Protein AF-A0A9D1CK00-F1 (afdb_monomer_lite)

pLDDT: mean 89.84, std 9.2, range [44.53, 98.38]

Organism: NCBI:txid2840793

Radius of gyration: 20.55 Å; chains: 1; bounding box: 56×49×53 Å

Foldseek 3Di:
DVVVQVVLQVLLVVCVVLLVVLCVVQVDDVLVSLLCSLLLSLVCVLVDVVCNVVSSVLSSQEEEAEDADDDPPDQKAKDWQWDDDPNDIDTRIYIYGYNVVPQPSVNVSLRVQLRSLQSLLQPAPQWADDDQWIWGDRQLKTFIAGPVPSDTPDIDLCVLVRNLLSQLVSQSSLVSSLVCCVHDDDPSSNVSSVVSVVVDDPTDHDPPDPVLNVLCVLVCPQCVNNVVSSVCSNNVPNPCVQVVLCVLLVHHCLVVLLSVLSVVLVVLVVVLVPDPPPNVVSVVSNVVSSVVNNVSSVSSSVSDPGD

Secondary structure (DSSP, 8-state):
-HHHHHHHHHHHHHHHHHHHHHHHHHT--HHHHHHHHHHHHHHHHHH-GGGHHHHHHHHHHSPEEEE----SS-SEEEEEEEEEETTEEEEEEEEEEESGGG--HHHHHHHHHHHHHHHHHHSTT-EEE-SSEEEEEETTEEEEEETTT--EEEE-TTHHHHHHHHHHHHHHHHHHHHHGGGS---HHHHHHHHHHHTT-SSS------HHHHHHHHHHHH-HHHHHHHHHHHHHT--TTHHHHHHHHHTSTTHHHHHHHHHHHHHHHHHHHHH-SS-HHHHHHHHHHHHHHHHHHHHHHHHH-S--

Structure (mmCIF, N/CA/C/O backbone):
data_AF-A0A9D1CK00-F1
#
_entry.id   AF-A0A9D1CK00-F1
#
loop_
_atom_site.group_PDB
_atom_site.id
_atom_site.type_symbol
_atom_site.label_atom_id
_atom_site.label_alt_id
_atom_site.label_comp_id
_atom_site.label_asym_id
_atom_site.label_entity_id
_atom_site.label_seq_id
_atom_site.pdbx_PDB_ins_code
_atom_site.Cartn_x
_atom_site.Cartn_y
_atom_site.Cartn_z
_atom_site.occupancy
_atom_site.B_iso_or_equiv
_atom_site.auth_seq_id
_atom_site.auth_comp_id
_atom_site.auth_asym_id
_atom_site.auth_atom_id
_atom_site.pdbx_PDB_model_num
ATOM 1 N N . MET A 1 1 ? 29.654 -0.818 -2.354 1.00 46.34 1 MET A N 1
ATOM 2 C CA . MET A 1 1 ? 28.943 0.060 -3.311 1.00 46.34 1 MET A CA 1
ATOM 3 C C . MET A 1 1 ? 28.843 -0.579 -4.692 1.00 46.34 1 MET A C 1
ATOM 5 O O . MET A 1 1 ? 27.728 -0.684 -5.174 1.00 46.34 1 MET A O 1
ATOM 9 N N . GLU A 1 2 ? 29.927 -1.093 -5.283 1.00 44.53 2 GLU A N 1
ATOM 10 C CA . GLU A 1 2 ? 29.902 -1.720 -6.626 1.00 44.53 2 GLU A CA 1
ATOM 11 C C . GLU A 1 2 ? 28.928 -2.908 -6.768 1.00 44.53 2 GLU A C 1
ATOM 13 O O . GLU A 1 2 ? 28.184 -2.967 -7.744 1.00 44.53 2 GLU A O 1
ATOM 18 N N . ASN A 1 3 ? 28.831 -3.792 -5.764 1.00 59.16 3 ASN A N 1
ATOM 19 C CA . ASN A 1 3 ? 27.876 -4.914 -5.789 1.00 59.16 3 ASN A CA 1
ATOM 20 C C . ASN A 1 3 ? 26.405 -4.471 -5.894 1.00 59.16 3 ASN A C 1
ATOM 22 O O . ASN A 1 3 ? 25.611 -5.152 -6.534 1.00 59.16 3 ASN A O 1
ATOM 26 N N . ASN A 1 4 ? 26.034 -3.326 -5.311 1.00 75.00 4 ASN A N 1
ATOM 27 C CA . ASN A 1 4 ? 24.653 -2.838 -5.374 1.00 75.00 4 ASN A CA 1
ATOM 28 C C . ASN A 1 4 ? 24.325 -2.262 -6.758 1.00 75.00 4 ASN A C 1
ATOM 30 O O . ASN A 1 4 ? 23.208 -2.431 -7.233 1.00 75.00 4 ASN A O 1
ATOM 34 N N . VAL A 1 5 ? 25.298 -1.639 -7.433 1.00 83.88 5 VAL A N 1
ATOM 35 C CA . VAL A 1 5 ? 25.120 -1.095 -8.790 1.00 83.88 5 VAL A CA 1
ATOM 36 C C . VAL A 1 5 ? 24.870 -2.223 -9.792 1.00 83.88 5 VAL A C 1
ATOM 38 O O . VAL A 1 5 ? 23.902 -2.162 -10.547 1.00 83.88 5 VAL A O 1
ATOM 41 N N . ALA A 1 6 ? 25.685 -3.283 -9.752 1.00 86.12 6 ALA A N 1
ATOM 42 C CA . ALA A 1 6 ? 25.545 -4.423 -10.658 1.00 86.12 6 ALA A CA 1
ATOM 43 C C . ALA A 1 6 ? 24.202 -5.155 -10.482 1.00 86.12 6 ALA A C 1
ATOM 45 O O . ALA A 1 6 ? 23.557 -5.501 -11.471 1.00 86.12 6 ALA A O 1
ATOM 46 N N . ILE A 1 7 ? 23.749 -5.340 -9.233 1.00 87.50 7 ILE A N 1
ATOM 47 C CA . ILE A 1 7 ? 22.446 -5.954 -8.930 1.00 87.50 7 ILE A CA 1
ATOM 48 C C . ILE A 1 7 ? 21.306 -5.135 -9.538 1.00 87.50 7 ILE A C 1
ATOM 50 O O . ILE A 1 7 ? 20.420 -5.696 -10.180 1.00 87.50 7 ILE A O 1
ATOM 54 N N . VAL A 1 8 ? 21.326 -3.811 -9.365 1.00 89.50 8 VAL A N 1
ATOM 55 C CA . VAL A 1 8 ? 20.259 -2.955 -9.891 1.00 89.50 8 VAL A CA 1
ATOM 56 C C . VAL A 1 8 ? 20.284 -2.930 -11.419 1.00 89.50 8 VAL A C 1
ATOM 58 O O . VAL A 1 8 ? 19.239 -3.080 -12.040 1.00 89.50 8 VAL A O 1
ATOM 61 N N . GLN A 1 9 ? 21.450 -2.826 -12.056 1.00 90.31 9 GLN A N 1
ATOM 62 C CA . GLN A 1 9 ? 21.536 -2.877 -13.520 1.00 90.31 9 GLN A CA 1
ATOM 63 C C . GLN A 1 9 ? 21.017 -4.202 -14.094 1.00 90.31 9 GLN A C 1
ATOM 65 O O . GLN A 1 9 ? 20.292 -4.203 -15.092 1.00 90.31 9 GLN A O 1
ATOM 70 N N . ASP A 1 10 ? 21.351 -5.328 -13.457 1.00 90.62 10 ASP A N 1
ATOM 71 C CA . ASP A 1 10 ? 20.826 -6.635 -13.849 1.00 90.62 10 ASP A CA 1
ATOM 72 C C . ASP A 1 10 ? 19.305 -6.716 -13.665 1.00 90.62 10 ASP A C 1
ATOM 74 O O . ASP A 1 10 ? 18.611 -7.217 -14.551 1.00 90.62 10 ASP A O 1
ATOM 78 N N . LEU A 1 11 ? 18.775 -6.158 -12.572 1.00 92.38 11 LEU A N 1
ATOM 79 C CA . LEU A 1 11 ? 17.338 -6.081 -12.324 1.00 92.38 11 LEU A CA 1
ATOM 80 C C . LEU A 1 11 ? 16.619 -5.293 -13.426 1.00 92.38 11 LEU A C 1
ATOM 82 O O . LEU A 1 11 ? 15.670 -5.808 -14.008 1.00 92.38 11 LEU A O 1
ATOM 86 N N . PHE A 1 12 ? 17.104 -4.099 -13.778 1.00 93.25 12 PHE A N 1
ATOM 87 C CA . PHE A 1 12 ? 16.547 -3.296 -14.876 1.00 93.25 12 PHE A CA 1
ATOM 88 C C . PHE A 1 12 ? 16.584 -4.041 -16.218 1.00 93.25 12 PHE A C 1
ATOM 90 O O . PHE A 1 12 ? 15.634 -3.981 -16.998 1.00 93.25 12 PHE A O 1
ATOM 97 N N . ARG A 1 13 ? 17.665 -4.778 -16.497 1.00 90.75 13 ARG A N 1
ATOM 98 C CA . ARG A 1 13 ? 17.782 -5.595 -17.712 1.00 90.75 13 ARG A CA 1
ATOM 99 C C . ARG A 1 13 ? 16.759 -6.734 -17.734 1.00 90.75 13 ARG A C 1
ATOM 101 O O . ARG A 1 13 ? 16.165 -6.983 -18.781 1.00 90.75 13 ARG A O 1
ATOM 108 N N . LYS A 1 14 ? 16.566 -7.423 -16.606 1.00 91.12 14 LYS A N 1
ATOM 109 C CA . LYS A 1 14 ? 15.631 -8.552 -16.469 1.00 91.12 14 LYS A CA 1
ATOM 110 C C . LYS A 1 14 ? 14.176 -8.114 -16.571 1.00 91.12 14 LYS A C 1
ATOM 112 O O . LYS A 1 14 ? 13.400 -8.741 -17.287 1.00 91.12 14 LYS A O 1
ATOM 117 N N . THR A 1 15 ? 13.811 -7.030 -15.892 1.00 94.38 15 THR A N 1
ATOM 118 C CA . THR A 1 15 ? 12.421 -6.568 -15.847 1.00 94.38 15 THR A CA 1
ATOM 119 C C . THR A 1 15 ? 11.992 -5.895 -17.145 1.00 94.38 15 THR A C 1
ATOM 121 O O . THR A 1 15 ? 10.813 -5.967 -17.479 1.00 94.38 15 THR A O 1
ATOM 124 N N . LYS A 1 16 ? 12.924 -5.317 -17.919 1.00 94.25 16 LYS A N 1
ATOM 125 C CA . LYS A 1 16 ? 12.629 -4.579 -19.158 1.00 94.25 16 LYS A CA 1
ATOM 126 C C . LYS A 1 16 ? 11.642 -5.297 -20.081 1.00 94.25 16 LYS A C 1
ATOM 128 O O . LYS A 1 16 ? 10.648 -4.700 -20.471 1.00 94.25 16 LYS A O 1
ATOM 133 N N . VAL A 1 17 ? 11.893 -6.569 -20.405 1.00 93.88 17 VAL A N 1
ATOM 134 C CA . VAL A 1 17 ? 11.042 -7.335 -21.337 1.00 93.88 17 VAL A CA 1
ATOM 135 C C . VAL A 1 17 ? 9.623 -7.483 -20.791 1.00 93.88 17 VAL A C 1
ATOM 137 O O . VAL A 1 17 ? 8.656 -7.277 -21.520 1.00 93.88 17 VAL A O 1
ATOM 140 N N . SER A 1 18 ? 9.486 -7.790 -19.500 1.00 95.19 18 SER A N 1
ATOM 141 C CA . SER A 1 18 ? 8.181 -7.883 -18.844 1.00 95.19 18 SER A CA 1
ATOM 142 C C . SER A 1 18 ? 7.445 -6.544 -18.891 1.00 95.19 18 SER A C 1
ATOM 144 O O . SER A 1 18 ? 6.267 -6.511 -19.228 1.00 95.19 18 SER A O 1
ATOM 146 N N . ILE A 1 19 ? 8.138 -5.435 -18.627 1.00 96.06 19 ILE A N 1
ATOM 147 C CA . ILE A 1 19 ? 7.550 -4.088 -18.620 1.00 96.06 19 ILE A CA 1
ATOM 148 C C . ILE A 1 19 ? 7.125 -3.659 -20.027 1.00 96.06 19 ILE A C 1
ATOM 150 O O . ILE A 1 19 ? 6.016 -3.165 -20.212 1.00 96.06 19 ILE A O 1
ATOM 154 N N . ASP A 1 20 ? 7.957 -3.908 -21.037 1.00 95.56 20 ASP A N 1
ATOM 155 C CA . ASP A 1 20 ? 7.638 -3.600 -22.434 1.00 95.56 20 ASP A CA 1
ATOM 156 C C . ASP A 1 20 ? 6.427 -4.425 -22.924 1.00 95.56 20 ASP A C 1
ATOM 158 O O . ASP A 1 20 ? 5.556 -3.910 -23.636 1.00 95.56 20 ASP A O 1
ATOM 162 N N . ASN A 1 21 ? 6.303 -5.677 -22.465 1.00 96.62 21 ASN A N 1
ATOM 163 C CA . ASN A 1 21 ? 5.123 -6.507 -22.710 1.00 96.62 21 ASN A CA 1
ATOM 164 C C . ASN A 1 21 ? 3.869 -5.950 -22.022 1.00 96.62 21 ASN A C 1
ATOM 166 O O . ASN A 1 21 ? 2.814 -5.920 -22.653 1.00 96.62 21 ASN A O 1
ATOM 170 N N . LEU A 1 22 ? 3.961 -5.474 -20.772 1.00 96.50 22 LEU A N 1
ATOM 171 C CA . LEU A 1 22 ? 2.842 -4.819 -20.075 1.00 96.50 22 LEU A CA 1
ATOM 172 C C . LEU A 1 22 ? 2.380 -3.565 -20.824 1.00 96.50 22 LEU A C 1
ATOM 174 O O . LEU A 1 22 ? 1.189 -3.419 -21.101 1.00 96.50 22 LEU A O 1
ATOM 178 N N . ASN A 1 23 ? 3.329 -2.705 -21.207 1.00 96.00 23 ASN A N 1
ATOM 179 C CA . ASN A 1 23 ? 3.064 -1.481 -21.961 1.00 96.00 23 ASN A CA 1
ATOM 180 C C . ASN A 1 23 ? 2.342 -1.784 -23.277 1.00 96.00 23 ASN A C 1
ATOM 182 O O . ASN A 1 23 ? 1.375 -1.108 -23.618 1.00 96.00 23 ASN A O 1
ATOM 186 N N . THR A 1 24 ? 2.762 -2.836 -23.984 1.00 96.88 24 THR A N 1
ATOM 187 C CA . THR A 1 24 ? 2.136 -3.265 -25.242 1.00 96.88 24 THR A CA 1
ATOM 188 C C . THR A 1 24 ? 0.751 -3.876 -25.014 1.00 96.88 24 THR A C 1
ATOM 190 O O . THR A 1 24 ? -0.205 -3.515 -25.702 1.00 96.88 24 THR A O 1
ATOM 193 N N . LYS A 1 25 ? 0.625 -4.781 -24.034 1.00 96.88 25 LYS A N 1
ATOM 194 C CA . LYS A 1 25 ? -0.614 -5.498 -23.689 1.00 96.88 25 LYS A CA 1
ATOM 195 C C . LYS A 1 25 ? -1.737 -4.534 -23.319 1.00 96.88 25 LYS A C 1
ATOM 197 O O . LYS A 1 25 ? -2.854 -4.688 -23.806 1.00 96.88 25 LYS A O 1
ATOM 202 N N . PHE A 1 26 ? -1.431 -3.538 -22.492 1.00 96.38 26 PHE A N 1
ATOM 203 C CA . PHE A 1 26 ? -2.411 -2.576 -21.984 1.00 96.38 26 PHE A CA 1
ATOM 204 C C . PHE A 1 26 ? -2.404 -1.233 -22.720 1.00 96.38 26 PHE A C 1
ATOM 206 O O . PHE A 1 26 ? -3.243 -0.383 -22.436 1.00 96.38 26 PHE A O 1
ATOM 213 N N . ARG A 1 27 ? -1.508 -1.058 -23.702 1.00 95.44 27 ARG A N 1
ATOM 214 C CA . ARG A 1 27 ? -1.359 0.162 -24.512 1.00 95.44 27 ARG A CA 1
ATOM 215 C C . ARG A 1 27 ? -1.166 1.412 -23.654 1.00 95.44 27 ARG A C 1
ATOM 217 O O . ARG A 1 27 ? -1.824 2.430 -23.864 1.00 95.44 27 ARG A O 1
ATOM 224 N N . TYR A 1 28 ? -0.277 1.321 -22.669 1.00 95.44 28 TYR A N 1
ATOM 225 C CA . TYR A 1 28 ? -0.005 2.448 -21.785 1.00 95.44 28 TYR A CA 1
ATOM 226 C C . TYR A 1 28 ? 0.646 3.612 -22.542 1.00 95.44 28 TYR A C 1
ATOM 228 O O . TYR A 1 28 ? 1.517 3.379 -23.385 1.00 95.44 28 TYR A O 1
ATOM 236 N N . PRO A 1 29 ? 0.277 4.868 -22.226 1.00 93.25 29 PRO A N 1
ATOM 237 C CA . PRO A 1 29 ? 1.027 6.029 -22.681 1.00 93.25 29 PRO A CA 1
ATOM 238 C C . PRO A 1 29 ? 2.492 5.963 -22.234 1.00 93.25 29 PRO A C 1
ATOM 240 O O . PRO A 1 29 ? 2.810 5.409 -21.176 1.00 93.25 29 PRO A O 1
ATOM 243 N N . GLU A 1 30 ? 3.380 6.584 -23.011 1.00 90.75 30 GLU A N 1
ATOM 244 C CA . GLU A 1 30 ? 4.833 6.493 -22.813 1.00 90.75 30 GLU A CA 1
ATOM 245 C C . GLU A 1 30 ? 5.281 6.892 -21.406 1.00 90.75 30 GLU A C 1
ATOM 247 O O . GLU A 1 30 ? 6.130 6.232 -20.819 1.00 90.75 30 GLU A O 1
ATOM 252 N N . ASN A 1 31 ? 4.693 7.933 -20.820 1.00 90.19 31 ASN A N 1
ATOM 253 C CA . ASN A 1 31 ? 5.039 8.388 -19.476 1.00 90.19 31 ASN A CA 1
ATOM 254 C C . ASN A 1 31 ? 4.650 7.385 -18.377 1.00 90.19 31 ASN A C 1
ATOM 256 O O . ASN A 1 31 ? 5.441 7.207 -17.454 1.00 90.19 31 ASN A O 1
ATOM 260 N N . ILE A 1 32 ? 3.517 6.675 -18.484 1.00 94.56 32 ILE A N 1
ATOM 261 C CA . ILE A 1 32 ? 3.237 5.536 -17.587 1.00 94.56 32 ILE A CA 1
ATOM 262 C C . ILE A 1 32 ? 4.277 4.441 -17.820 1.00 94.56 32 ILE A C 1
ATOM 264 O O . ILE A 1 32 ? 4.853 3.940 -16.858 1.00 94.56 32 ILE A O 1
ATOM 268 N N . GLY A 1 33 ? 4.577 4.114 -19.079 1.00 94.38 33 GLY A N 1
ATOM 269 C CA . GLY A 1 33 ? 5.578 3.099 -19.406 1.00 94.38 33 GLY A CA 1
ATOM 270 C C . GLY A 1 33 ? 6.964 3.409 -18.831 1.00 94.38 33 GLY A C 1
ATOM 271 O O . GLY A 1 33 ? 7.597 2.534 -18.239 1.00 94.38 33 GLY A O 1
ATOM 272 N N . HIS A 1 34 ? 7.422 4.658 -18.932 1.00 93.31 34 HIS A N 1
ATOM 273 C CA . HIS A 1 34 ? 8.687 5.118 -18.357 1.00 93.31 34 HIS A CA 1
ATOM 274 C C . HIS A 1 34 ? 8.686 5.055 -16.827 1.00 93.31 34 HIS A C 1
ATOM 276 O O . HIS A 1 34 ? 9.682 4.642 -16.235 1.00 93.31 34 HIS A O 1
ATOM 282 N N . LEU A 1 35 ? 7.572 5.414 -16.182 1.00 96.19 35 LEU A N 1
ATOM 283 C CA . LEU A 1 35 ? 7.436 5.281 -14.733 1.00 96.19 35 LEU A CA 1
ATOM 284 C C . LEU A 1 35 ? 7.451 3.813 -14.300 1.00 96.19 35 LEU A C 1
ATOM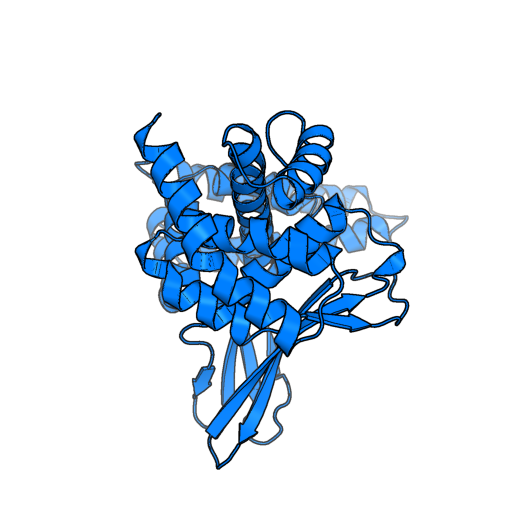 286 O O . LEU A 1 35 ? 8.124 3.489 -13.328 1.00 96.19 35 LEU A O 1
ATOM 290 N N . LEU A 1 36 ? 6.804 2.901 -15.031 1.00 97.25 36 LEU A N 1
ATOM 291 C CA . LEU A 1 36 ? 6.824 1.468 -14.713 1.00 97.25 36 LEU A CA 1
ATOM 292 C C . LEU A 1 36 ? 8.240 0.873 -14.750 1.00 97.25 36 LEU A C 1
ATOM 294 O O . LEU A 1 36 ? 8.566 0.046 -13.897 1.00 97.25 36 LEU A O 1
ATOM 298 N N . HIS A 1 37 ? 9.101 1.352 -15.658 1.00 95.81 37 HIS A N 1
ATOM 299 C CA . HIS A 1 37 ? 10.532 1.005 -15.697 1.00 95.81 37 HIS A CA 1
ATOM 300 C C . HIS A 1 37 ? 11.301 1.410 -14.431 1.00 95.81 37 HIS A C 1
ATOM 302 O O . HIS A 1 37 ? 12.339 0.819 -14.153 1.00 95.81 37 HIS A O 1
ATOM 308 N N . LEU A 1 38 ? 10.801 2.362 -13.640 1.00 96.56 38 LEU A N 1
ATOM 309 C CA . LEU A 1 38 ? 11.362 2.739 -12.336 1.00 96.56 38 LEU A CA 1
ATOM 310 C C . LEU A 1 38 ? 10.628 2.051 -11.174 1.00 96.56 38 LEU A C 1
ATOM 312 O O . LEU A 1 38 ? 11.262 1.526 -10.258 1.00 96.56 38 LEU A O 1
ATOM 316 N N . ILE A 1 39 ? 9.295 2.024 -11.229 1.00 98.00 39 ILE A N 1
ATOM 317 C CA . ILE A 1 39 ? 8.418 1.516 -10.171 1.00 98.00 39 ILE A CA 1
ATOM 318 C C . ILE A 1 39 ? 8.639 0.018 -9.950 1.00 98.00 39 ILE A C 1
ATOM 320 O O . ILE A 1 39 ? 8.887 -0.400 -8.822 1.00 98.00 39 ILE A O 1
ATOM 324 N N . ILE A 1 40 ? 8.592 -0.804 -11.001 1.00 98.12 40 ILE A N 1
ATOM 325 C CA . ILE A 1 40 ? 8.655 -2.267 -10.851 1.00 98.12 40 ILE A CA 1
ATOM 326 C C . ILE A 1 40 ? 9.982 -2.718 -10.213 1.00 98.12 40 ILE A C 1
ATOM 328 O O . ILE A 1 40 ? 9.931 -3.454 -9.223 1.00 98.12 40 ILE A O 1
ATOM 332 N N . PRO A 1 41 ? 11.166 -2.261 -10.675 1.00 96.88 41 PRO A N 1
ATOM 333 C CA . PRO A 1 41 ? 12.420 -2.542 -9.978 1.00 96.88 41 PRO A CA 1
ATOM 334 C C . PRO A 1 41 ? 12.423 -2.080 -8.516 1.00 96.88 41 PRO A C 1
ATOM 336 O O . PRO A 1 41 ? 12.898 -2.813 -7.650 1.00 96.88 41 PRO A O 1
ATOM 339 N N . ALA A 1 42 ? 11.868 -0.903 -8.213 1.00 97.62 42 ALA A N 1
ATOM 340 C CA . ALA A 1 42 ? 11.817 -0.392 -6.845 1.00 97.62 42 ALA A CA 1
ATOM 341 C C . ALA A 1 42 ? 10.942 -1.254 -5.923 1.00 97.62 42 ALA A C 1
ATOM 343 O O . ALA A 1 42 ? 11.353 -1.556 -4.803 1.00 97.62 42 ALA A O 1
ATOM 344 N N . PHE A 1 43 ? 9.794 -1.735 -6.408 1.00 98.38 43 PHE A N 1
ATOM 345 C CA . PHE A 1 43 ? 8.965 -2.704 -5.689 1.00 98.38 43 PHE A CA 1
ATOM 346 C C . PHE A 1 43 ? 9.721 -4.011 -5.420 1.00 98.38 43 PHE A C 1
ATOM 348 O O . PHE A 1 43 ? 9.698 -4.520 -4.301 1.00 98.38 43 PHE A O 1
ATOM 355 N N . ILE A 1 44 ? 10.442 -4.541 -6.411 1.00 97.88 44 ILE A N 1
ATOM 356 C CA . ILE A 1 44 ? 11.230 -5.770 -6.234 1.00 97.88 44 ILE A CA 1
ATOM 357 C C . ILE A 1 44 ? 12.331 -5.566 -5.186 1.00 97.88 44 ILE A C 1
ATOM 359 O O . ILE A 1 44 ? 12.535 -6.427 -4.336 1.00 97.88 44 ILE A O 1
ATOM 363 N N . LEU A 1 45 ? 13.010 -4.418 -5.176 1.00 96.44 45 LEU A N 1
ATOM 364 C CA . LEU A 1 45 ? 14.010 -4.115 -4.146 1.00 96.44 45 LEU A CA 1
ATOM 365 C C . LEU A 1 45 ? 13.384 -3.922 -2.760 1.00 96.44 45 LEU A C 1
ATOM 367 O O . LEU A 1 45 ? 13.941 -4.406 -1.776 1.00 96.44 45 LEU A O 1
ATOM 371 N N . LYS A 1 46 ? 12.220 -3.268 -2.679 1.00 95.81 46 LYS A N 1
ATOM 372 C CA . LYS A 1 46 ? 11.483 -3.041 -1.428 1.00 95.81 46 LYS A CA 1
ATOM 373 C C . LYS A 1 46 ? 11.053 -4.352 -0.764 1.00 95.81 46 LYS A C 1
ATOM 375 O O . LYS A 1 46 ? 11.209 -4.494 0.448 1.00 95.81 46 LYS A O 1
ATOM 380 N N . TYR A 1 47 ? 10.508 -5.287 -1.542 1.00 94.75 47 TYR A N 1
ATOM 381 C CA . TYR A 1 47 ? 9.990 -6.569 -1.042 1.00 94.75 47 TYR A CA 1
ATOM 382 C C . TYR A 1 47 ? 11.021 -7.711 -1.094 1.00 94.75 47 TYR A C 1
ATOM 384 O O . TYR A 1 47 ? 10.788 -8.778 -0.528 1.00 94.75 47 TYR A O 1
ATOM 392 N N . GLY A 1 48 ? 12.179 -7.474 -1.715 1.00 94.38 48 GLY A N 1
ATOM 393 C CA . GLY A 1 48 ? 13.291 -8.413 -1.838 1.00 94.38 48 GLY A CA 1
ATOM 394 C C . GLY A 1 48 ? 13.314 -9.153 -3.179 1.00 94.38 48 GLY A C 1
ATOM 395 O O . GLY A 1 48 ? 12.282 -9.455 -3.770 1.00 94.38 48 GLY A O 1
ATOM 396 N N . LEU A 1 49 ? 14.516 -9.509 -3.648 1.00 94.25 49 LEU A N 1
ATOM 397 C CA . LEU A 1 49 ? 14.715 -10.155 -4.956 1.00 94.25 49 LEU A CA 1
ATOM 398 C C . LEU A 1 49 ? 13.953 -11.485 -5.106 1.00 94.25 49 LEU A C 1
ATOM 400 O O . LEU A 1 49 ? 13.542 -11.840 -6.205 1.00 94.25 49 LEU A O 1
ATOM 404 N N . SER A 1 50 ? 13.710 -12.209 -4.010 1.00 94.62 50 SER A N 1
ATOM 405 C CA . SER A 1 50 ? 12.900 -13.436 -4.024 1.00 94.62 50 SER A CA 1
ATOM 406 C C . SER A 1 50 ? 11.424 -13.188 -4.361 1.00 94.62 50 SER A C 1
ATOM 408 O O . SER A 1 50 ? 10.735 -14.113 -4.787 1.00 94.62 50 SER A O 1
ATOM 410 N N . ALA A 1 51 ? 10.936 -11.955 -4.205 1.00 94.75 51 ALA A N 1
ATOM 411 C CA . ALA A 1 51 ? 9.577 -11.553 -4.540 1.00 94.75 51 ALA A CA 1
ATOM 412 C C . ALA A 1 51 ? 9.393 -11.183 -6.023 1.00 94.75 51 ALA A C 1
ATOM 414 O O . ALA A 1 51 ? 8.261 -10.922 -6.426 1.00 94.75 51 ALA A O 1
ATOM 415 N N . GLU A 1 52 ? 10.457 -11.180 -6.840 1.00 95.94 52 GLU A N 1
ATOM 416 C CA . GLU A 1 52 ? 10.439 -10.727 -8.242 1.00 95.94 52 GLU A CA 1
ATOM 417 C C . GLU A 1 52 ? 9.257 -11.292 -9.039 1.00 95.94 52 GLU A C 1
ATOM 419 O O . GLU A 1 52 ? 8.445 -10.539 -9.575 1.00 95.94 52 GLU A O 1
ATOM 424 N N . HIS A 1 53 ? 9.117 -12.621 -9.063 1.00 95.69 53 HIS A N 1
ATOM 425 C CA . HIS A 1 53 ? 8.065 -13.288 -9.829 1.00 95.69 53 HIS A CA 1
ATOM 426 C C . HIS A 1 53 ? 6.659 -12.882 -9.370 1.00 95.69 53 HIS A C 1
ATOM 428 O O . HIS A 1 53 ? 5.774 -12.637 -10.190 1.00 95.69 53 HIS A O 1
ATOM 434 N N . LYS A 1 54 ? 6.462 -12.768 -8.052 1.00 96.19 54 LYS A N 1
ATOM 435 C CA . LYS A 1 54 ? 5.187 -12.354 -7.468 1.00 96.19 54 LYS A CA 1
ATOM 436 C C . LYS A 1 54 ? 4.859 -10.909 -7.837 1.00 96.19 54 LYS A C 1
ATOM 438 O O . LYS A 1 54 ? 3.753 -10.653 -8.295 1.00 96.19 54 LYS A O 1
ATOM 443 N N . ILE A 1 55 ? 5.808 -9.983 -7.689 1.00 98.06 55 ILE A N 1
ATOM 444 C CA . ILE A 1 55 ? 5.606 -8.575 -8.054 1.00 98.06 55 ILE A CA 1
ATOM 445 C C . ILE A 1 55 ? 5.236 -8.461 -9.536 1.00 98.06 55 ILE A C 1
ATOM 447 O O . ILE A 1 55 ? 4.215 -7.862 -9.858 1.00 98.06 55 ILE A O 1
ATOM 451 N N . LEU A 1 56 ? 5.989 -9.100 -10.436 1.00 97.38 56 LEU A N 1
ATOM 452 C CA . LEU A 1 56 ? 5.694 -9.062 -11.872 1.00 97.38 56 LEU A CA 1
ATOM 453 C C . LEU A 1 56 ? 4.297 -9.609 -12.200 1.00 97.38 56 LEU A C 1
ATOM 455 O O . LEU A 1 56 ? 3.563 -8.986 -12.966 1.00 97.38 56 LEU A O 1
ATOM 459 N N . ARG A 1 57 ? 3.893 -10.722 -11.572 1.00 96.75 57 ARG A N 1
ATOM 460 C CA . ARG A 1 57 ? 2.544 -11.288 -11.728 1.00 96.75 57 ARG A CA 1
ATOM 461 C C . ARG A 1 57 ? 1.453 -10.306 -11.297 1.00 96.75 57 ARG A C 1
ATOM 463 O O . ARG A 1 57 ? 0.407 -10.244 -11.942 1.00 96.75 57 ARG A O 1
ATOM 470 N N . ILE A 1 58 ? 1.677 -9.551 -10.223 1.00 97.06 58 ILE A N 1
ATOM 471 C CA . ILE A 1 58 ? 0.711 -8.564 -9.722 1.00 97.06 58 ILE A CA 1
ATOM 472 C C . ILE A 1 58 ? 0.558 -7.422 -10.725 1.00 97.06 58 ILE A C 1
ATOM 474 O O . ILE A 1 58 ? -0.563 -7.133 -11.130 1.00 97.06 58 ILE A O 1
ATOM 478 N N . PHE A 1 59 ? 1.660 -6.843 -11.208 1.00 97.88 59 PHE A N 1
ATOM 479 C CA . PHE A 1 59 ? 1.615 -5.801 -12.244 1.00 97.88 59 PHE A CA 1
ATOM 480 C C . PHE A 1 59 ? 0.966 -6.291 -13.549 1.00 97.88 59 PHE A C 1
ATOM 482 O O . PHE A 1 59 ? 0.299 -5.525 -14.238 1.00 97.88 59 PHE A O 1
ATOM 489 N N . GLU A 1 60 ? 1.102 -7.577 -13.883 1.00 96.81 60 GLU A N 1
ATOM 490 C CA . GLU A 1 60 ? 0.403 -8.170 -15.026 1.00 96.81 60 GLU A CA 1
ATOM 491 C C . GLU A 1 60 ? -1.103 -8.365 -14.802 1.00 96.81 60 GLU A C 1
ATOM 493 O O . GLU A 1 60 ? -1.881 -8.321 -15.760 1.00 96.81 60 GLU A O 1
ATOM 498 N N . SER A 1 61 ? -1.512 -8.588 -13.555 1.00 96.19 61 SER A N 1
ATOM 499 C CA . SER A 1 61 ? -2.899 -8.883 -13.182 1.00 96.19 61 SER A CA 1
ATOM 500 C C . SER A 1 61 ? -3.709 -7.634 -12.828 1.00 96.19 61 SER A C 1
ATOM 502 O O . SER A 1 61 ? -4.930 -7.718 -12.733 1.00 96.19 61 SER A O 1
ATOM 504 N N . VAL A 1 62 ? -3.045 -6.497 -12.607 1.00 97.50 62 VAL A N 1
ATOM 505 C CA . VAL A 1 62 ? -3.660 -5.244 -12.157 1.00 97.50 62 VAL A CA 1
ATOM 506 C C . VAL A 1 62 ? -3.380 -4.144 -13.186 1.00 97.50 62 VAL A C 1
ATOM 508 O O . VAL A 1 62 ? -2.403 -3.408 -13.049 1.00 97.50 62 VAL A O 1
ATOM 511 N N . PRO A 1 63 ? -4.196 -4.037 -14.251 1.00 97.19 63 PRO A N 1
ATOM 512 C CA . PRO A 1 63 ? -4.033 -2.993 -15.253 1.00 97.19 63 PRO A CA 1
ATOM 513 C C . PRO A 1 63 ? -4.315 -1.592 -14.704 1.00 97.19 63 PRO A C 1
ATOM 515 O O . PRO A 1 63 ? -5.094 -1.418 -13.767 1.00 97.19 63 PRO A O 1
ATOM 518 N N . ILE A 1 64 ? -3.739 -0.585 -15.364 1.00 97.31 64 ILE A N 1
ATOM 519 C CA . ILE A 1 64 ? -4.071 0.828 -15.170 1.00 97.31 64 ILE A CA 1
ATOM 520 C C . ILE A 1 64 ? -5.129 1.227 -16.203 1.00 97.31 64 ILE A C 1
ATOM 522 O O . ILE A 1 64 ? -4.881 1.180 -17.408 1.00 97.31 64 ILE A O 1
ATOM 526 N N . LEU A 1 65 ? -6.304 1.651 -15.749 1.00 94.69 65 LEU A N 1
ATOM 527 C CA . LEU A 1 65 ? -7.338 2.243 -16.590 1.00 94.69 65 LEU A CA 1
ATOM 528 C C . LEU A 1 65 ? -7.314 3.761 -16.456 1.00 94.69 65 LEU A C 1
ATOM 530 O O . LEU A 1 65 ? -7.532 4.304 -15.377 1.00 94.69 65 LEU A O 1
ATOM 534 N N . ILE A 1 66 ? -7.109 4.444 -17.576 1.00 91.81 66 ILE A N 1
ATOM 535 C CA . ILE A 1 66 ? -7.206 5.901 -17.652 1.00 91.81 66 ILE A CA 1
ATOM 536 C C . ILE A 1 66 ? -8.657 6.271 -17.956 1.00 91.81 66 ILE A C 1
ATOM 538 O O . ILE A 1 66 ? -9.238 5.766 -18.919 1.00 91.81 66 ILE A O 1
ATOM 542 N N . ARG A 1 67 ? -9.241 7.146 -17.136 1.00 85.88 67 ARG A N 1
ATOM 543 C CA . ARG A 1 67 ? -10.579 7.706 -17.340 1.00 85.88 67 ARG A CA 1
ATOM 544 C C . ARG A 1 67 ? -10.518 9.228 -17.374 1.00 85.88 67 ARG A C 1
ATOM 546 O O . ARG A 1 67 ? -9.919 9.853 -16.503 1.00 85.88 67 ARG A O 1
ATOM 553 N N . ASP A 1 68 ? -11.234 9.814 -18.325 1.00 72.12 68 ASP A N 1
ATOM 554 C CA . ASP A 1 68 ? -11.400 11.269 -18.448 1.00 72.12 68 ASP A CA 1
ATOM 555 C C . ASP A 1 68 ? -12.577 11.802 -17.600 1.00 72.12 68 ASP A C 1
ATOM 557 O O . ASP A 1 68 ? -13.116 12.878 -17.851 1.00 72.12 68 ASP A O 1
ATOM 561 N N . GLU A 1 69 ? -13.006 11.041 -16.589 1.00 69.25 69 GLU A N 1
ATOM 562 C CA . GLU A 1 69 ? -14.065 11.451 -15.666 1.00 69.25 69 GLU A CA 1
ATOM 563 C C . GLU A 1 69 ? -13.511 12.450 -14.642 1.00 69.25 69 GLU A C 1
ATOM 565 O O . GLU A 1 69 ? -12.551 12.162 -13.923 1.00 69.25 69 GLU A O 1
ATOM 570 N N . HIS A 1 70 ? -14.132 13.630 -14.567 1.00 59.53 70 HIS A N 1
ATOM 571 C CA . HIS A 1 70 ? -13.731 14.674 -13.631 1.00 59.53 70 HIS A CA 1
ATOM 572 C C . HIS A 1 70 ? -14.205 14.328 -12.214 1.00 59.53 70 HIS A C 1
ATOM 574 O O . HIS A 1 70 ? -15.370 14.520 -11.869 1.00 59.53 70 HIS A O 1
ATOM 580 N N . ASN A 1 71 ? -13.292 13.825 -11.387 1.00 63.03 71 ASN A N 1
ATOM 581 C CA . ASN A 1 71 ? -13.495 13.677 -9.952 1.00 63.03 71 ASN A CA 1
ATOM 582 C C . ASN A 1 71 ? -12.488 14.563 -9.219 1.00 63.03 71 ASN A C 1
ATOM 584 O O . ASN A 1 71 ? -11.279 14.365 -9.315 1.00 63.03 71 ASN A O 1
ATOM 588 N N . GLU A 1 72 ? -12.984 15.562 -8.496 1.00 56.50 72 GLU A N 1
ATOM 589 C CA . GLU A 1 72 ? -12.134 16.486 -7.740 1.00 56.50 72 GLU A CA 1
ATOM 590 C C . GLU A 1 72 ? -11.516 15.842 -6.487 1.00 56.50 72 GLU A C 1
ATOM 592 O O . GLU A 1 72 ? -10.621 16.432 -5.885 1.00 56.50 72 GLU A O 1
ATOM 597 N N . ARG A 1 73 ? -11.997 14.663 -6.058 1.00 60.41 73 ARG A N 1
ATOM 598 C CA . ARG A 1 73 ? -11.639 14.076 -4.755 1.00 60.41 73 ARG A CA 1
ATOM 599 C C . ARG A 1 73 ? -10.588 12.974 -4.804 1.00 60.41 73 ARG A C 1
ATOM 601 O O . ARG A 1 73 ? -9.845 12.848 -3.839 1.00 60.41 73 ARG A O 1
ATOM 608 N N . GLU A 1 74 ? -10.512 12.203 -5.884 1.00 71.81 74 GLU A N 1
ATOM 609 C CA . GLU A 1 74 ? -9.591 11.065 -6.010 1.00 71.81 74 GLU A CA 1
ATOM 610 C C . GLU A 1 74 ? -8.942 11.095 -7.399 1.00 71.81 74 GLU A C 1
ATOM 612 O O . GLU A 1 74 ? -9.627 11.016 -8.411 1.00 71.81 74 GLU A O 1
ATOM 617 N N . GLN A 1 75 ? -7.617 11.264 -7.461 1.00 84.31 75 GLN A N 1
ATOM 618 C CA . GLN A 1 75 ? -6.869 11.259 -8.730 1.00 84.31 75 GLN A CA 1
ATOM 619 C C . GLN A 1 75 ? -6.537 9.840 -9.198 1.00 84.31 75 GLN A C 1
ATOM 621 O O . GLN A 1 75 ? -6.372 9.595 -10.395 1.00 84.31 75 GLN A O 1
ATOM 626 N N . ALA A 1 76 ? -6.428 8.914 -8.250 1.00 90.81 76 ALA A N 1
ATOM 627 C CA . ALA A 1 76 ? -6.193 7.508 -8.490 1.00 90.81 76 ALA A CA 1
ATOM 628 C C . ALA A 1 76 ? -6.859 6.672 -7.398 1.00 90.81 76 ALA A C 1
ATOM 630 O O . ALA A 1 76 ? -7.057 7.169 -6.292 1.00 90.81 76 ALA A O 1
ATOM 631 N N . PHE A 1 77 ? -7.211 5.431 -7.728 1.00 92.44 77 PHE A N 1
ATOM 632 C CA . PHE A 1 77 ? -7.587 4.425 -6.738 1.00 92.44 77 PHE A CA 1
ATOM 633 C C . PHE A 1 77 ? -7.373 3.007 -7.276 1.00 92.44 77 PHE A C 1
ATOM 635 O O . PHE A 1 77 ? -7.652 2.706 -8.442 1.00 92.44 77 PHE A O 1
ATOM 642 N N . TYR A 1 78 ? -6.919 2.109 -6.412 1.00 94.81 78 TYR A N 1
ATOM 643 C CA . TYR A 1 78 ? -6.955 0.669 -6.601 1.00 94.81 78 TYR A CA 1
ATOM 644 C C . TYR A 1 78 ? -8.322 0.126 -6.187 1.00 94.81 78 TYR A C 1
ATOM 646 O O . TYR A 1 78 ? -8.875 0.472 -5.143 1.00 94.81 78 TYR A O 1
ATOM 654 N N . THR A 1 79 ? -8.868 -0.786 -6.984 1.00 92.62 79 THR A N 1
ATOM 655 C CA . THR A 1 79 ? -10.063 -1.534 -6.607 1.00 92.62 79 THR A CA 1
ATOM 656 C C . THR A 1 79 ? -9.940 -3.004 -6.981 1.00 92.62 79 THR A C 1
ATOM 658 O O . THR A 1 79 ? -9.344 -3.368 -7.997 1.00 92.62 79 THR A O 1
ATOM 661 N N . SER A 1 80 ? -10.526 -3.847 -6.134 1.00 94.00 80 SER A N 1
ATOM 662 C CA . SER A 1 80 ? -10.707 -5.276 -6.354 1.00 94.00 80 SER A CA 1
ATOM 663 C C . SER A 1 80 ? -12.191 -5.583 -6.222 1.00 94.00 80 SER A C 1
ATOM 665 O O . SER A 1 80 ? -12.794 -5.377 -5.167 1.00 94.00 80 SER A O 1
ATOM 667 N N . MET A 1 81 ? -12.798 -6.011 -7.325 1.00 92.31 81 MET A N 1
ATOM 668 C CA . MET A 1 81 ? -14.233 -6.246 -7.422 1.00 92.31 81 MET A CA 1
ATOM 669 C C . MET A 1 81 ? -14.492 -7.750 -7.476 1.00 92.31 81 MET A C 1
ATOM 671 O O . MET A 1 81 ? -14.091 -8.400 -8.446 1.00 92.31 81 MET A O 1
ATOM 675 N N . PRO A 1 82 ? -15.149 -8.330 -6.459 1.00 93.88 82 PRO A N 1
ATOM 676 C CA . PRO A 1 82 ? -15.453 -9.747 -6.469 1.00 93.88 82 PRO A CA 1
ATOM 677 C C . PRO A 1 82 ? -16.629 -10.038 -7.409 1.00 93.88 82 PRO A C 1
ATOM 679 O O . PRO A 1 82 ? -17.624 -9.312 -7.443 1.00 93.88 82 PRO A O 1
ATOM 682 N N . ARG A 1 83 ? -16.549 -11.152 -8.134 1.00 92.25 83 ARG A N 1
ATOM 683 C CA . ARG A 1 83 ? -17.626 -11.699 -8.966 1.00 92.25 83 ARG A CA 1
ATOM 684 C C . ARG A 1 83 ? -17.675 -13.217 -8.853 1.00 92.25 83 ARG A C 1
ATOM 686 O O . ARG A 1 83 ? -16.676 -13.867 -8.552 1.00 92.25 83 ARG A O 1
ATOM 693 N N . LEU A 1 84 ? -18.847 -13.784 -9.118 1.00 90.31 84 LEU A N 1
ATOM 694 C CA . LEU A 1 84 ? -19.008 -15.230 -9.230 1.00 90.31 84 LEU A CA 1
ATOM 695 C C . LEU A 1 84 ? -18.616 -15.682 -10.637 1.00 90.31 84 LEU A C 1
ATOM 697 O O . LEU A 1 84 ? -19.137 -15.173 -11.630 1.00 90.31 84 LEU A O 1
ATOM 701 N N . GLN A 1 85 ? -17.714 -16.652 -10.711 1.00 91.25 85 GLN A N 1
ATOM 702 C CA . GLN A 1 85 ? -17.328 -17.337 -11.936 1.00 91.25 85 GLN A CA 1
ATOM 703 C C . GLN A 1 85 ? -17.300 -18.837 -11.666 1.00 91.25 85 GLN A C 1
ATOM 705 O O . GLN A 1 85 ? -16.570 -19.291 -10.791 1.00 91.25 85 GLN A O 1
ATOM 710 N N . ASP A 1 86 ? -18.111 -19.597 -12.400 1.00 89.50 86 ASP A N 1
ATOM 711 C CA . ASP A 1 86 ? -18.154 -21.063 -12.319 1.00 89.50 86 ASP A CA 1
ATOM 712 C C . ASP A 1 86 ? -18.345 -21.601 -10.884 1.00 89.50 86 ASP A C 1
ATOM 714 O O . ASP A 1 86 ? -17.775 -22.613 -10.493 1.00 89.50 86 ASP A O 1
ATOM 718 N N . GLY A 1 87 ? -19.140 -20.897 -10.068 1.00 84.50 87 GLY A N 1
ATOM 719 C CA . GLY A 1 87 ? -19.393 -21.253 -8.663 1.00 84.50 87 GLY A CA 1
ATOM 720 C C . GLY A 1 87 ? -18.291 -20.836 -7.680 1.00 84.50 87 GLY A C 1
ATOM 721 O O . GLY A 1 87 ? -18.460 -21.007 -6.474 1.00 84.50 87 GLY A O 1
ATOM 722 N N . HIS A 1 88 ? -17.205 -20.238 -8.167 1.00 89.62 88 HIS A N 1
ATOM 723 C CA . HIS A 1 88 ? -16.108 -19.708 -7.367 1.00 89.62 88 HIS A CA 1
ATOM 724 C C . HIS A 1 88 ? -16.144 -18.180 -7.315 1.00 89.62 88 HIS A C 1
ATOM 726 O O . HIS A 1 88 ? -16.590 -17.511 -8.248 1.00 89.62 88 HIS A O 1
ATOM 732 N N . ILE A 1 89 ? -15.662 -17.617 -6.209 1.00 93.00 89 ILE A N 1
ATOM 733 C CA . ILE A 1 89 ? -15.467 -16.173 -6.088 1.00 93.00 89 ILE A CA 1
ATOM 734 C C . ILE A 1 89 ? -14.106 -15.850 -6.694 1.00 93.00 89 ILE A C 1
ATOM 736 O O . ILE A 1 89 ? -13.087 -16.395 -6.273 1.00 93.00 89 ILE A O 1
ATOM 740 N N . VAL A 1 90 ? -14.103 -14.964 -7.681 1.00 93.00 90 VAL A N 1
ATOM 741 C CA . VAL A 1 90 ? -12.898 -14.420 -8.310 1.00 93.00 90 VAL A CA 1
ATOM 742 C C . VAL A 1 90 ? -12.948 -12.901 -8.247 1.00 93.00 90 VAL A C 1
ATOM 744 O O . VAL A 1 90 ? -14.012 -12.324 -8.031 1.00 93.00 90 VAL A O 1
ATOM 747 N N . THR A 1 91 ? -11.812 -12.241 -8.432 1.00 94.25 91 THR A N 1
ATOM 748 C CA . THR A 1 91 ? -11.706 -10.784 -8.321 1.00 94.25 91 THR A CA 1
ATOM 749 C C . THR A 1 91 ? -11.107 -10.177 -9.576 1.00 94.25 91 THR A C 1
ATOM 751 O O . THR A 1 91 ? -10.053 -10.609 -10.047 1.00 94.25 91 THR A O 1
ATOM 754 N N . ASP A 1 92 ? -11.764 -9.140 -10.088 1.00 93.94 92 ASP A N 1
ATOM 755 C CA . ASP A 1 92 ? -11.201 -8.279 -11.119 1.00 93.94 92 ASP A CA 1
ATOM 756 C C . ASP A 1 92 ? -10.532 -7.087 -10.432 1.00 93.94 92 ASP A C 1
ATOM 758 O O . ASP A 1 92 ? -11.160 -6.367 -9.653 1.00 93.94 92 ASP A O 1
ATOM 762 N N . LYS A 1 93 ? -9.241 -6.897 -10.702 1.00 95.62 93 LYS A N 1
ATOM 763 C CA . LYS A 1 93 ? -8.411 -5.877 -10.059 1.00 95.62 93 LYS A CA 1
ATOM 764 C C . LYS A 1 93 ? -8.010 -4.817 -11.059 1.00 95.62 93 LYS A C 1
ATOM 766 O O . LYS A 1 93 ? -7.695 -5.140 -12.201 1.00 95.62 93 LYS A O 1
ATOM 771 N N . VAL A 1 94 ? -7.983 -3.565 -10.626 1.00 96.69 94 VAL A N 1
ATOM 772 C CA . VAL A 1 94 ? -7.615 -2.454 -11.497 1.00 96.69 94 VAL A CA 1
ATOM 773 C C . VAL A 1 94 ? -7.157 -1.248 -10.692 1.00 96.69 94 VAL A C 1
ATOM 775 O O . VAL A 1 94 ? -7.668 -0.992 -9.604 1.00 96.69 94 VAL A O 1
ATOM 778 N N . ILE A 1 95 ? -6.214 -0.496 -11.249 1.00 96.75 95 ILE A N 1
ATOM 779 C CA . ILE A 1 95 ? -5.897 0.863 -10.813 1.00 96.75 95 ILE A CA 1
ATOM 780 C C . ILE A 1 95 ? -6.581 1.820 -11.778 1.00 96.75 95 ILE A C 1
ATOM 782 O O . ILE A 1 95 ? -6.381 1.729 -12.986 1.00 96.75 95 ILE A O 1
ATOM 786 N N . VAL A 1 96 ? -7.393 2.735 -11.272 1.00 94.50 96 VAL A N 1
ATOM 787 C CA . VAL A 1 96 ? -8.040 3.765 -12.084 1.00 94.50 96 VAL A CA 1
ATOM 788 C C . VAL A 1 96 ? -7.282 5.072 -11.898 1.00 94.50 96 VAL A C 1
ATOM 790 O O . VAL A 1 96 ? -7.079 5.491 -10.767 1.00 94.50 96 VAL A O 1
ATOM 793 N N . LEU A 1 97 ? -6.881 5.716 -12.996 1.00 92.62 97 LEU A N 1
ATOM 794 C CA . LEU A 1 97 ? -6.347 7.080 -13.012 1.00 92.62 97 LEU A CA 1
ATOM 795 C C . LEU A 1 97 ? -7.388 8.026 -13.606 1.00 92.62 97 LEU A C 1
ATOM 797 O O . LEU A 1 97 ? -7.839 7.823 -14.736 1.00 92.62 97 LEU A O 1
ATOM 801 N N . GLN A 1 98 ? -7.737 9.070 -12.864 1.00 89.50 98 GLN A N 1
ATOM 802 C CA . GLN A 1 98 ? -8.713 10.083 -13.262 1.00 89.50 98 GLN A CA 1
ATOM 803 C C . GLN A 1 98 ? -7.996 11.384 -13.633 1.00 89.50 98 GLN A C 1
ATOM 805 O O . GLN A 1 98 ? -6.992 11.739 -13.022 1.00 89.50 98 GLN A O 1
ATOM 810 N N . ASN A 1 99 ? -8.497 12.117 -14.633 1.00 82.50 99 ASN A N 1
ATOM 811 C CA . ASN A 1 99 ? -7.923 13.405 -15.066 1.00 82.50 99 ASN A CA 1
ATOM 812 C C . ASN A 1 99 ? -6.433 13.348 -15.465 1.00 82.50 99 ASN A C 1
ATOM 814 O O . ASN A 1 99 ? -5.690 14.315 -15.289 1.00 82.50 99 ASN A O 1
ATOM 818 N N . TYR A 1 100 ? -6.006 12.222 -16.037 1.00 83.25 100 TYR A N 1
ATOM 819 C CA . TYR A 1 100 ? -4.610 11.891 -16.329 1.00 83.25 100 TYR A CA 1
ATOM 820 C C . TYR A 1 100 ? -3.792 12.998 -17.013 1.00 83.25 100 TYR A C 1
ATOM 822 O O . TYR A 1 100 ? -2.654 13.250 -16.622 1.00 83.25 100 TYR A O 1
ATOM 830 N N . GLN A 1 101 ? -4.374 13.686 -18.001 1.00 81.31 101 GLN A N 1
ATOM 831 C CA . GLN A 1 101 ? -3.679 14.719 -18.783 1.00 81.31 101 GLN A CA 1
ATOM 832 C C . GLN A 1 101 ? -3.190 15.910 -17.938 1.00 81.31 101 GLN A C 1
ATOM 834 O O . GLN A 1 101 ? -2.303 16.640 -18.369 1.00 81.31 101 GLN A O 1
ATOM 839 N N . ASN A 1 102 ? -3.748 16.102 -16.738 1.00 80.94 102 ASN A N 1
ATOM 840 C CA . ASN A 1 102 ? -3.443 17.230 -15.859 1.00 80.94 102 ASN A CA 1
ATOM 841 C C . ASN A 1 102 ? -2.613 16.838 -14.627 1.00 80.94 102 ASN A C 1
ATOM 843 O O . ASN A 1 102 ? -2.354 17.695 -13.783 1.00 80.94 102 ASN A O 1
ATOM 847 N N . ILE A 1 103 ? -2.216 15.567 -14.485 1.00 85.31 103 ILE A N 1
ATOM 848 C CA . ILE A 1 103 ? -1.481 15.101 -13.302 1.00 85.31 103 ILE A CA 1
ATOM 849 C C . ILE A 1 103 ? 0.016 15.436 -13.458 1.00 85.31 103 ILE A C 1
ATOM 851 O O . ILE A 1 103 ? 0.655 14.935 -14.387 1.00 85.31 103 ILE A O 1
ATOM 855 N N . PRO A 1 104 ? 0.623 16.234 -12.553 1.00 89.31 104 PRO A N 1
ATOM 856 C CA . PRO A 1 104 ? 2.068 16.465 -12.553 1.00 89.31 104 PRO A CA 1
ATOM 857 C C . PRO A 1 104 ? 2.853 15.159 -12.388 1.00 89.31 104 PRO A C 1
ATOM 859 O O . PRO A 1 104 ? 2.409 14.262 -11.676 1.00 89.31 104 PRO A O 1
ATOM 862 N N . LEU A 1 105 ? 4.058 15.069 -12.965 1.00 91.12 105 LEU A N 1
ATOM 863 C CA . LEU A 1 105 ? 4.877 13.844 -12.947 1.00 91.12 105 LEU A CA 1
ATOM 864 C C . LEU A 1 105 ? 5.027 13.233 -11.544 1.00 91.12 105 LEU A C 1
ATOM 866 O O . LEU A 1 105 ? 4.848 12.030 -11.384 1.00 91.12 105 LEU A O 1
ATOM 870 N N . MET A 1 106 ? 5.332 14.055 -10.535 1.00 91.69 106 MET A N 1
ATOM 871 C CA . MET A 1 106 ? 5.503 13.573 -9.161 1.00 91.69 106 MET A CA 1
ATOM 872 C C . MET A 1 106 ? 4.204 13.070 -8.540 1.00 91.69 106 MET A C 1
ATOM 874 O O . MET A 1 106 ? 4.229 12.064 -7.842 1.00 91.69 106 MET A O 1
ATOM 878 N N . SER A 1 107 ? 3.076 13.725 -8.819 1.00 91.06 107 SER A N 1
ATOM 879 C CA . SER A 1 107 ? 1.761 13.250 -8.378 1.00 91.06 107 SER A CA 1
ATOM 880 C C . SER A 1 107 ? 1.378 11.955 -9.090 1.00 91.06 107 SER A C 1
ATOM 882 O O . SER A 1 107 ? 0.832 11.059 -8.466 1.00 91.06 107 SER A O 1
ATOM 884 N N . LEU A 1 108 ? 1.711 11.815 -10.377 1.00 93.38 108 LEU A N 1
ATOM 885 C CA . LEU A 1 108 ? 1.470 10.582 -11.126 1.00 93.38 108 LEU A CA 1
ATOM 886 C C . LEU A 1 108 ? 2.314 9.425 -10.578 1.00 93.38 108 LEU A C 1
ATOM 888 O O . LEU A 1 108 ? 1.798 8.322 -10.423 1.00 93.38 108 LEU A O 1
ATOM 892 N N . LEU A 1 109 ? 3.592 9.674 -10.278 1.00 95.69 109 LEU A N 1
ATOM 893 C CA . LEU A 1 109 ? 4.467 8.695 -9.639 1.00 95.69 109 LEU A CA 1
ATOM 894 C C . LEU A 1 109 ? 3.922 8.274 -8.269 1.00 95.69 109 LEU A C 1
ATOM 896 O O . LEU A 1 109 ? 3.807 7.076 -8.028 1.00 95.69 109 LEU A O 1
ATOM 900 N N . ASP A 1 110 ? 3.579 9.234 -7.406 1.00 94.25 110 ASP A N 1
ATOM 901 C CA . ASP A 1 110 ? 3.029 8.966 -6.072 1.00 94.25 110 ASP A CA 1
ATOM 902 C C . ASP A 1 110 ? 1.736 8.154 -6.156 1.00 94.25 110 ASP A C 1
ATOM 904 O O . ASP A 1 110 ? 1.693 7.059 -5.607 1.00 94.25 110 ASP A O 1
ATOM 908 N N . ASN A 1 111 ? 0.765 8.596 -6.960 1.00 93.94 111 ASN A N 1
ATOM 909 C CA . ASN A 1 111 ? -0.489 7.880 -7.194 1.00 93.94 111 ASN A CA 1
ATOM 910 C C . ASN A 1 111 ? -0.245 6.438 -7.670 1.00 93.94 111 ASN A C 1
ATOM 912 O O . ASN A 1 111 ? -0.801 5.491 -7.124 1.00 93.94 111 ASN A O 1
ATOM 916 N N . LEU A 1 112 ? 0.614 6.234 -8.675 1.00 97.12 112 LEU A N 1
ATOM 917 C CA . LEU A 1 112 ? 0.894 4.890 -9.183 1.00 97.12 112 LEU A CA 1
ATOM 918 C C . LEU A 1 112 ? 1.561 4.006 -8.128 1.00 97.12 112 LEU A C 1
ATOM 920 O O . LEU A 1 112 ? 1.159 2.856 -7.961 1.00 97.12 112 LEU A O 1
ATOM 924 N N . VAL A 1 113 ? 2.574 4.516 -7.425 1.00 97.81 113 VAL A N 1
ATOM 925 C CA . VAL A 1 113 ? 3.249 3.758 -6.364 1.00 97.81 113 VAL A CA 1
ATOM 926 C C . VAL A 1 113 ? 2.267 3.434 -5.242 1.00 97.81 113 VAL A C 1
ATOM 928 O O . VAL A 1 113 ? 2.230 2.287 -4.807 1.00 97.81 113 VAL A O 1
ATOM 931 N N . HIS A 1 114 ? 1.446 4.395 -4.825 1.00 96.00 114 HIS A N 1
ATOM 932 C CA . HIS A 1 114 ? 0.443 4.239 -3.778 1.00 96.00 114 HIS A CA 1
ATOM 933 C C . HIS A 1 114 ? -0.554 3.126 -4.107 1.00 96.00 114 HIS A C 1
ATOM 935 O O . HIS A 1 114 ? -0.715 2.178 -3.330 1.00 96.00 114 HIS A O 1
ATOM 941 N N . GLU A 1 115 ? -1.165 3.185 -5.292 1.00 97.06 115 GLU A N 1
ATOM 942 C CA . GLU A 1 115 ? -2.189 2.222 -5.692 1.00 97.06 115 GLU A CA 1
ATOM 943 C C . GLU A 1 115 ? -1.615 0.833 -5.985 1.00 97.06 115 GLU A C 1
ATOM 945 O O . GLU A 1 115 ? -2.198 -0.185 -5.600 1.00 97.06 115 GLU A O 1
ATOM 950 N N . TYR A 1 116 ? -0.428 0.749 -6.596 1.00 98.06 116 TYR A N 1
ATOM 951 C CA . TYR A 1 116 ? 0.250 -0.542 -6.723 1.00 98.06 116 TYR A CA 1
ATOM 952 C C . TYR A 1 116 ? 0.672 -1.101 -5.370 1.00 98.06 116 TYR A C 1
ATOM 954 O O . TYR A 1 116 ? 0.708 -2.321 -5.209 1.00 98.06 116 TYR A O 1
ATOM 962 N N . ASN A 1 117 ? 0.968 -0.257 -4.384 1.00 97.31 117 ASN A N 1
ATOM 963 C CA . ASN A 1 117 ? 1.319 -0.735 -3.058 1.00 97.31 117 ASN A CA 1
ATOM 964 C C . ASN A 1 117 ? 0.108 -1.343 -2.342 1.00 97.31 117 ASN A C 1
ATOM 966 O O . ASN A 1 117 ? 0.253 -2.404 -1.727 1.00 97.31 117 ASN A O 1
ATOM 970 N N . HIS A 1 118 ? -1.094 -0.791 -2.528 1.00 96.19 118 HIS A N 1
ATOM 971 C CA . HIS A 1 118 ? -2.327 -1.473 -2.128 1.00 96.19 118 HIS A CA 1
ATOM 972 C C . HIS A 1 118 ? -2.508 -2.804 -2.854 1.00 96.19 118 HIS A C 1
ATOM 974 O O . HIS A 1 118 ? -2.756 -3.826 -2.207 1.00 96.19 118 HIS A O 1
ATOM 980 N N . ALA A 1 119 ? -2.341 -2.826 -4.179 1.00 96.94 119 ALA A N 1
ATOM 981 C CA . ALA A 1 119 ? -2.491 -4.041 -4.973 1.00 96.94 119 ALA A CA 1
ATOM 982 C C . ALA A 1 119 ? -1.530 -5.151 -4.514 1.00 96.94 119 ALA A C 1
ATOM 984 O O . ALA A 1 119 ? -1.954 -6.275 -4.238 1.00 96.94 119 ALA A O 1
ATOM 985 N N . VAL A 1 120 ? -0.243 -4.824 -4.360 1.00 97.44 120 VAL A N 1
ATOM 986 C CA . VAL A 1 120 ? 0.802 -5.761 -3.930 1.00 97.44 120 VAL A CA 1
ATOM 987 C C . VAL A 1 120 ? 0.515 -6.328 -2.545 1.00 97.44 120 VAL A C 1
ATOM 989 O O . VAL A 1 120 ? 0.651 -7.535 -2.331 1.00 97.44 120 VAL A O 1
ATOM 992 N N . ASN A 1 121 ? 0.075 -5.480 -1.618 1.00 96.50 121 ASN A N 1
ATOM 993 C CA . ASN A 1 121 ? -0.235 -5.894 -0.255 1.00 96.50 121 ASN A CA 1
ATO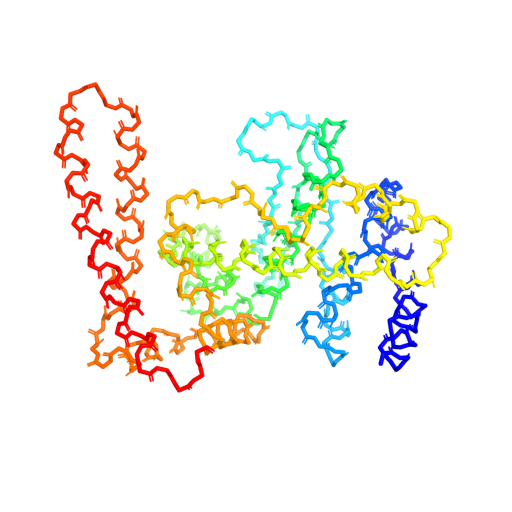M 994 C C . ASN A 1 121 ? -1.608 -6.548 -0.103 1.00 96.50 121 ASN A C 1
ATOM 996 O O . ASN A 1 121 ? -1.889 -7.041 0.980 1.00 96.50 121 ASN A O 1
ATOM 1000 N N . SER A 1 122 ? -2.443 -6.605 -1.142 1.00 95.12 122 SER A N 1
ATOM 1001 C CA . SER A 1 122 ? -3.779 -7.229 -1.087 1.00 95.12 122 SER A CA 1
ATOM 1002 C C . SER A 1 122 ? -3.875 -8.539 -1.872 1.00 95.12 122 SER A C 1
ATOM 1004 O O . SER A 1 122 ? -4.848 -9.267 -1.728 1.00 95.12 122 SER A O 1
ATOM 1006 N N . PHE A 1 123 ? -2.875 -8.863 -2.696 1.00 93.06 123 PHE A N 1
ATOM 1007 C CA . PHE A 1 123 ? -2.999 -9.918 -3.706 1.00 93.06 123 PHE A CA 1
ATOM 1008 C C . PHE A 1 123 ? -3.040 -11.353 -3.155 1.00 93.06 123 PHE A C 1
ATOM 1010 O O . PHE A 1 123 ? -3.796 -12.181 -3.657 1.00 93.06 123 PHE A O 1
ATOM 1017 N N . GLU A 1 124 ? -2.217 -11.672 -2.152 1.00 92.88 124 GLU A N 1
ATOM 1018 C CA . GLU A 1 124 ? -2.189 -13.016 -1.548 1.00 92.88 124 GLU A CA 1
ATOM 1019 C C . GLU A 1 124 ? -3.322 -13.200 -0.543 1.00 92.88 124 GLU A C 1
ATOM 1021 O O . GLU A 1 124 ? -3.654 -12.257 0.172 1.00 92.88 124 GLU A O 1
ATOM 1026 N N . ASN A 1 125 ? -3.876 -14.411 -0.442 1.00 92.50 125 ASN A N 1
ATOM 1027 C CA . ASN A 1 125 ? -4.960 -14.732 0.499 1.00 92.50 125 ASN A CA 1
ATOM 1028 C C . ASN A 1 125 ? -6.084 -13.679 0.484 1.00 92.50 125 ASN A C 1
ATOM 1030 O O . ASN A 1 125 ? -6.557 -13.226 1.523 1.00 92.50 125 ASN A O 1
ATOM 1034 N N . GLU A 1 126 ? -6.449 -13.212 -0.711 1.00 94.06 126 GLU A N 1
ATOM 1035 C CA . GLU A 1 126 ? -7.360 -12.079 -0.860 1.00 94.06 126 GLU A CA 1
ATOM 1036 C C . GLU A 1 126 ? -8.799 -12.434 -0.465 1.00 94.06 126 GLU A C 1
ATOM 1038 O O . GLU A 1 126 ? -9.508 -11.605 0.092 1.00 94.06 126 GLU A O 1
ATOM 1043 N N . ILE A 1 127 ? -9.244 -13.657 -0.757 1.00 94.62 127 ILE A N 1
ATOM 1044 C CA . ILE A 1 127 ? -10.623 -14.096 -0.528 1.00 94.62 127 ILE A CA 1
ATOM 1045 C C . ILE A 1 127 ? -10.632 -15.155 0.567 1.00 94.62 127 ILE A C 1
ATOM 1047 O O . ILE A 1 127 ? -9.951 -16.174 0.448 1.00 94.62 127 ILE A O 1
ATOM 1051 N N . MET A 1 128 ? -11.473 -14.957 1.580 1.00 93.19 128 MET A N 1
ATOM 1052 C CA . MET A 1 128 ? -11.777 -15.979 2.578 1.00 93.19 128 MET A CA 1
ATOM 1053 C C . MET A 1 128 ? -13.281 -16.269 2.584 1.00 93.19 128 MET A C 1
ATOM 1055 O O . MET A 1 128 ? -14.105 -15.402 2.874 1.00 93.19 128 MET A O 1
ATOM 1059 N N . ASP A 1 129 ? -13.636 -17.506 2.239 1.00 92.25 129 ASP A N 1
ATOM 1060 C CA . ASP A 1 129 ? -15.015 -18.001 2.238 1.00 92.25 129 ASP A CA 1
ATOM 1061 C C . ASP A 1 129 ? -15.464 -18.339 3.666 1.00 92.25 129 ASP A C 1
ATOM 1063 O O . ASP A 1 129 ? -14.742 -18.995 4.417 1.00 92.25 129 ASP A O 1
ATOM 1067 N N . GLN A 1 130 ? -16.659 -17.890 4.042 1.00 92.81 130 GLN A N 1
ATOM 1068 C CA . GLN A 1 130 ? -17.244 -18.067 5.372 1.00 92.81 130 GLN A CA 1
ATOM 1069 C C . GLN A 1 130 ? -18.667 -18.649 5.290 1.00 92.81 130 GLN A C 1
ATOM 1071 O O . GLN A 1 130 ? -19.481 -18.465 6.196 1.00 92.81 130 GLN A O 1
ATOM 1076 N N . GLY A 1 131 ? -18.989 -19.353 4.199 1.00 90.94 131 GLY A N 1
ATOM 1077 C CA . GLY A 1 131 ? -20.307 -19.945 3.975 1.00 90.94 131 GLY A CA 1
ATOM 1078 C C . GLY A 1 131 ? -21.232 -18.984 3.235 1.00 90.94 131 GLY A C 1
ATOM 1079 O O . GLY A 1 131 ? -21.111 -18.839 2.020 1.00 90.94 131 GLY A O 1
ATOM 1080 N N . ASP A 1 132 ? -22.159 -18.338 3.947 1.00 93.44 132 ASP A N 1
ATOM 1081 C CA . ASP A 1 132 ? -23.117 -17.378 3.361 1.00 93.44 132 ASP A CA 1
ATOM 1082 C C . ASP A 1 132 ? -22.496 -15.996 3.084 1.00 93.44 132 ASP A C 1
ATOM 1084 O O . ASP A 1 132 ? -23.056 -15.168 2.353 1.00 93.44 132 ASP A O 1
ATOM 1088 N N . THR A 1 133 ? -21.321 -15.743 3.658 1.00 96.00 133 THR A N 1
ATOM 1089 C CA . THR A 1 133 ? -20.522 -14.535 3.463 1.00 96.00 133 THR A CA 1
ATOM 1090 C C . THR A 1 133 ? -19.117 -14.892 3.005 1.00 96.00 133 THR A C 1
ATOM 1092 O O . THR A 1 133 ? -18.677 -16.036 3.103 1.00 96.00 133 THR A O 1
ATOM 1095 N N . PHE A 1 134 ? -18.401 -13.897 2.504 1.00 96.12 134 PHE A N 1
ATOM 1096 C CA . PHE A 1 134 ? -16.964 -13.985 2.287 1.00 96.12 134 PHE A CA 1
ATOM 1097 C C . PHE A 1 134 ? -16.324 -12.640 2.615 1.00 96.12 134 PHE A C 1
ATOM 1099 O O . PHE A 1 134 ? -16.997 -11.603 2.606 1.00 96.12 134 PHE A O 1
ATOM 1106 N N . THR A 1 135 ? -15.028 -12.651 2.892 1.00 95.56 135 THR A N 1
ATOM 1107 C CA . THR A 1 135 ? -14.245 -11.430 3.037 1.00 95.56 135 THR A CA 1
ATOM 1108 C C . THR A 1 135 ? -13.307 -11.243 1.859 1.00 95.56 135 THR A C 1
ATOM 1110 O O . THR A 1 135 ? -12.802 -12.206 1.283 1.00 95.56 135 THR A O 1
ATOM 1113 N N . LEU A 1 136 ? -13.097 -9.978 1.507 1.00 95.50 136 LEU A N 1
ATOM 1114 C CA . LEU A 1 136 ? -12.079 -9.532 0.574 1.00 95.50 136 LEU A CA 1
ATOM 1115 C C . LEU A 1 136 ? -11.046 -8.713 1.342 1.00 95.50 136 LEU A C 1
ATOM 1117 O O . LEU A 1 136 ? -11.388 -7.686 1.932 1.00 95.50 136 LEU A O 1
ATOM 1121 N N . ARG A 1 137 ? -9.798 -9.163 1.339 1.00 94.31 137 ARG A N 1
ATOM 1122 C CA . ARG A 1 137 ? -8.683 -8.499 2.000 1.00 94.31 137 ARG A CA 1
ATOM 1123 C C . ARG A 1 137 ? -8.193 -7.314 1.173 1.00 94.31 137 ARG A C 1
ATOM 1125 O O . ARG A 1 137 ? -7.933 -7.436 -0.020 1.00 94.31 137 ARG A O 1
ATOM 1132 N N . THR A 1 138 ? -8.016 -6.176 1.829 1.00 91.00 138 THR A N 1
ATOM 1133 C CA . THR A 1 138 ? -7.391 -4.968 1.281 1.00 91.00 138 THR A CA 1
ATOM 1134 C C . THR A 1 138 ? -6.295 -4.534 2.250 1.00 91.00 138 THR A C 1
ATOM 1136 O O . THR A 1 138 ? -6.575 -3.870 3.250 1.00 91.00 138 THR A O 1
ATOM 1139 N N . GLY A 1 139 ? -5.066 -4.998 2.012 1.00 92.50 139 GLY A N 1
ATOM 1140 C CA . GLY A 1 139 ? -3.949 -4.841 2.941 1.00 92.50 139 GLY A CA 1
ATOM 1141 C C . GLY A 1 139 ? -4.214 -5.518 4.288 1.00 92.50 139 GLY A C 1
ATOM 1142 O O . GLY A 1 139 ? -4.333 -6.742 4.332 1.00 92.50 139 GLY A O 1
ATOM 1143 N N . ILE A 1 140 ? -4.295 -4.748 5.377 1.00 92.81 140 ILE A N 1
ATOM 1144 C CA . ILE A 1 140 ? -4.634 -5.266 6.723 1.00 92.81 140 ILE A CA 1
ATOM 1145 C C . ILE A 1 140 ? -6.138 -5.328 7.020 1.00 92.81 140 ILE A C 1
ATOM 1147 O O . ILE A 1 140 ? -6.522 -5.730 8.112 1.00 92.81 140 ILE A O 1
ATOM 1151 N N . CYS A 1 141 ? -6.997 -4.898 6.098 1.00 92.12 141 CYS A N 1
ATOM 1152 C CA . CYS A 1 141 ? -8.436 -4.787 6.346 1.00 92.12 141 CYS A CA 1
ATOM 1153 C C . CYS A 1 141 ? -9.219 -5.838 5.574 1.00 92.12 141 CYS A C 1
ATOM 1155 O O . CYS A 1 141 ? -8.762 -6.306 4.531 1.00 92.12 141 CYS A O 1
ATOM 1157 N N . HIS A 1 142 ? -10.454 -6.101 6.002 1.00 93.94 142 HIS A N 1
ATOM 1158 C CA . HIS A 1 142 ? -11.411 -6.847 5.199 1.00 93.94 142 HIS A CA 1
ATOM 1159 C C . HIS A 1 142 ? -12.653 -6.034 4.845 1.00 93.94 142 HIS A C 1
ATOM 1161 O O . HIS A 1 142 ? -13.202 -5.271 5.644 1.00 93.94 142 HIS A O 1
ATOM 1167 N N . ILE A 1 143 ? -13.148 -6.260 3.633 1.00 95.06 143 ILE A N 1
ATOM 1168 C CA . ILE A 1 143 ? -14.501 -5.907 3.222 1.00 95.06 143 ILE A CA 1
ATOM 1169 C C . ILE A 1 143 ? -15.332 -7.188 3.273 1.00 95.06 143 ILE A C 1
ATOM 1171 O O . ILE A 1 143 ? -14.980 -8.195 2.665 1.00 95.06 143 ILE A O 1
ATOM 1175 N N . HIS A 1 144 ? -16.429 -7.156 4.019 1.00 96.25 144 HIS A N 1
ATOM 1176 C CA . HIS A 1 144 ? -17.328 -8.288 4.223 1.00 96.25 144 HIS A CA 1
ATOM 1177 C C . HIS A 1 144 ? -18.448 -8.215 3.195 1.00 96.25 144 HIS A C 1
ATOM 1179 O O . HIS A 1 144 ? -19.110 -7.181 3.087 1.00 96.25 144 HIS A O 1
ATOM 1185 N N . TYR A 1 145 ? -18.687 -9.305 2.477 1.00 97.06 145 TYR A N 1
ATOM 1186 C CA . TYR A 1 145 ? -19.682 -9.389 1.415 1.00 97.06 145 TYR A CA 1
ATOM 1187 C C . TYR A 1 145 ? -20.711 -10.477 1.695 1.00 97.06 145 TYR A C 1
ATOM 1189 O O . TYR A 1 145 ? -20.407 -11.535 2.250 1.00 97.06 145 TYR A O 1
ATOM 1197 N N . ASN A 1 146 ? -21.938 -10.237 1.242 1.00 95.38 146 ASN A N 1
ATOM 1198 C CA . ASN A 1 146 ? -22.936 -11.288 1.127 1.00 95.38 146 ASN A CA 1
ATOM 1199 C C . ASN A 1 146 ? -22.647 -12.115 -0.133 1.00 95.38 146 ASN A C 1
ATOM 1201 O O . ASN A 1 146 ? -22.606 -11.566 -1.233 1.00 95.38 146 ASN A O 1
ATOM 1205 N N . LYS A 1 147 ? -22.486 -13.434 0.003 1.00 93.19 147 LYS A N 1
ATOM 1206 C CA . LYS A 1 147 ? -22.100 -14.307 -1.118 1.00 93.19 147 LYS A CA 1
ATOM 1207 C C . LYS A 1 147 ? -23.191 -14.448 -2.179 1.00 93.19 147 LYS A C 1
ATOM 1209 O O . LYS A 1 147 ? -22.892 -14.632 -3.353 1.00 93.19 147 LYS A O 1
ATOM 1214 N N . LYS A 1 148 ? -24.463 -14.350 -1.780 1.00 90.44 148 LYS A N 1
ATOM 1215 C CA . LYS A 1 148 ? -25.610 -14.484 -2.687 1.00 90.44 148 LYS A CA 1
ATOM 1216 C C . LYS A 1 148 ? -25.839 -13.223 -3.517 1.00 90.44 148 LYS A C 1
ATOM 1218 O O . LYS A 1 148 ? -26.194 -13.327 -4.686 1.00 90.44 148 LYS A O 1
ATOM 1223 N N . THR A 1 149 ? -25.692 -12.044 -2.912 1.00 92.81 149 THR A N 1
ATOM 1224 C CA . THR A 1 149 ? -25.980 -10.763 -3.580 1.00 92.81 149 THR A CA 1
ATOM 1225 C C . THR A 1 149 ? -24.735 -10.046 -4.092 1.00 92.81 149 THR A C 1
ATOM 1227 O O . THR A 1 149 ? -24.876 -9.087 -4.844 1.00 92.81 149 THR A O 1
ATOM 1230 N N . MET A 1 150 ? -23.535 -10.479 -3.687 1.00 92.06 150 MET A N 1
ATOM 1231 C CA . MET A 1 150 ? -22.253 -9.798 -3.926 1.00 92.06 150 MET A CA 1
ATOM 1232 C C . MET A 1 150 ? -22.207 -8.357 -3.390 1.00 92.06 150 MET A C 1
ATOM 1234 O O . MET A 1 150 ? -21.344 -7.571 -3.772 1.00 92.06 150 MET A O 1
ATOM 1238 N N . GLN A 1 151 ? -23.125 -7.993 -2.490 1.00 94.44 151 GLN A N 1
ATOM 1239 C CA . GLN A 1 151 ? -23.173 -6.661 -1.892 1.00 94.44 151 GLN A CA 1
ATOM 1240 C C . GLN A 1 151 ? -22.290 -6.579 -0.650 1.00 94.44 151 GLN A C 1
ATOM 1242 O O . GLN A 1 151 ? -22.206 -7.526 0.138 1.00 94.44 151 GLN A O 1
ATOM 1247 N N . VAL A 1 152 ? -21.675 -5.411 -0.463 1.00 95.69 152 VAL A N 1
ATOM 1248 C CA . VAL A 1 152 ? -20.912 -5.076 0.741 1.00 95.69 152 VAL A CA 1
ATOM 1249 C C . VAL A 1 152 ? -21.850 -5.045 1.947 1.00 95.69 152 VAL A C 1
ATOM 1251 O O . VAL A 1 152 ? -22.862 -4.347 1.944 1.00 95.69 152 VAL A O 1
ATOM 1254 N N . ILE A 1 153 ? -21.486 -5.780 2.994 1.00 96.62 153 ILE A N 1
ATOM 1255 C CA . ILE A 1 153 ? -22.132 -5.758 4.309 1.00 96.62 153 ILE A CA 1
ATOM 1256 C C . ILE A 1 153 ? -21.489 -4.670 5.173 1.00 96.62 153 ILE A C 1
ATOM 1258 O O . ILE A 1 153 ? -22.187 -3.853 5.769 1.00 96.62 153 ILE A O 1
ATOM 1262 N N . ARG A 1 154 ? -20.151 -4.672 5.260 1.00 94.62 154 ARG A N 1
ATOM 1263 C CA . ARG A 1 154 ? -19.350 -3.705 6.031 1.00 94.62 154 ARG A CA 1
ATOM 1264 C C . ARG A 1 154 ? -17.878 -3.741 5.609 1.00 94.62 154 ARG A C 1
ATOM 1266 O O . ARG A 1 154 ? -17.428 -4.733 5.044 1.00 94.62 154 ARG A O 1
ATOM 1273 N N . LYS A 1 155 ? -17.124 -2.696 5.947 1.00 93.00 155 LYS A N 1
ATOM 1274 C CA . LYS A 1 155 ? -15.654 -2.648 5.871 1.00 93.00 155 LYS A CA 1
ATOM 1275 C C . LYS A 1 155 ? -15.088 -2.605 7.290 1.00 93.00 155 LYS A C 1
ATOM 1277 O O . LYS A 1 155 ? -15.709 -1.995 8.160 1.00 93.00 155 LYS A O 1
ATOM 1282 N N . ASP A 1 156 ? -13.967 -3.277 7.519 1.00 92.25 156 ASP A N 1
ATOM 1283 C CA . ASP A 1 156 ? -13.250 -3.201 8.789 1.00 92.25 156 ASP A CA 1
ATOM 1284 C C . ASP A 1 156 ? -12.660 -1.801 9.016 1.00 92.25 156 ASP A C 1
ATOM 1286 O O . ASP A 1 156 ? -12.323 -1.066 8.084 1.00 92.25 156 ASP A O 1
ATOM 1290 N N . ASP A 1 157 ? -12.566 -1.438 10.289 1.00 89.75 157 ASP A N 1
ATOM 1291 C CA . ASP A 1 157 ? -12.185 -0.112 10.774 1.00 89.75 157 ASP A CA 1
ATOM 1292 C C . ASP A 1 157 ? -10.674 0.171 10.598 1.00 89.75 157 ASP A C 1
ATOM 1294 O O . ASP A 1 157 ? -10.236 1.323 10.600 1.00 89.75 157 ASP A O 1
ATOM 1298 N N . ASP A 1 158 ? -9.882 -0.872 10.345 1.00 91.12 158 ASP A N 1
ATOM 1299 C CA . ASP A 1 158 ? -8.424 -0.837 10.180 1.00 91.12 158 ASP A CA 1
ATOM 1300 C C . ASP A 1 158 ? -7.947 -0.041 8.956 1.00 91.12 158 ASP A C 1
ATOM 1302 O O . ASP A 1 158 ? -6.750 0.219 8.816 1.00 91.12 158 ASP A O 1
ATOM 1306 N N . TYR A 1 159 ? -8.868 0.391 8.084 1.00 90.06 159 TYR A N 1
ATOM 1307 C CA . TYR A 1 159 ? -8.544 1.077 6.829 1.00 90.06 159 TYR A CA 1
ATOM 1308 C C . TYR A 1 159 ? -7.702 2.332 7.040 1.00 90.06 159 TYR A C 1
ATOM 1310 O O . TYR A 1 159 ? -6.863 2.638 6.212 1.00 90.06 159 TYR A O 1
ATOM 1318 N N . ILE A 1 160 ? -7.859 3.042 8.157 1.00 90.19 160 ILE A N 1
ATOM 1319 C CA . ILE A 1 160 ? -7.029 4.225 8.420 1.00 90.19 160 ILE A CA 1
ATOM 1320 C C . ILE A 1 160 ? -5.574 3.827 8.654 1.00 90.19 160 ILE A C 1
ATOM 1322 O O . ILE A 1 160 ? -4.666 4.500 8.177 1.00 90.19 160 ILE A O 1
ATOM 1326 N N . LEU A 1 161 ? -5.339 2.747 9.403 1.00 92.25 161 LEU A N 1
ATOM 1327 C CA . LEU A 1 161 ? -3.980 2.283 9.652 1.00 92.25 161 LEU A CA 1
ATOM 1328 C C . LEU A 1 161 ? -3.364 1.689 8.380 1.00 92.25 161 LEU A C 1
ATOM 1330 O O . LEU A 1 161 ? -2.184 1.919 8.131 1.00 92.25 161 LEU A O 1
ATOM 1334 N N . GLU A 1 162 ? -4.155 0.989 7.563 1.00 93.56 162 GLU A N 1
ATOM 1335 C CA . GLU A 1 162 ? -3.732 0.524 6.236 1.00 93.56 162 GLU A CA 1
ATOM 1336 C C . GLU A 1 162 ? -3.188 1.675 5.390 1.00 93.56 162 GLU A C 1
ATOM 1338 O O . GLU A 1 162 ? -2.081 1.581 4.867 1.00 93.56 162 GLU A O 1
ATOM 1343 N N . GLU A 1 163 ? -3.928 2.777 5.315 1.00 91.94 163 GLU A N 1
ATOM 1344 C CA . GLU A 1 163 ? -3.569 3.948 4.519 1.00 91.94 163 GLU A CA 1
ATOM 1345 C C . GLU A 1 163 ? -2.307 4.640 5.040 1.00 91.94 163 GLU A C 1
ATOM 1347 O O . GLU A 1 163 ? -1.406 4.936 4.263 1.00 91.94 163 GLU A O 1
ATOM 1352 N N . ILE A 1 164 ? -2.172 4.811 6.361 1.00 92.06 164 ILE A N 1
ATOM 1353 C CA . ILE A 1 164 ? -0.961 5.382 6.981 1.00 92.06 164 ILE A CA 1
ATOM 1354 C C . ILE A 1 164 ? 0.280 4.550 6.628 1.00 92.06 164 ILE A C 1
ATOM 1356 O O . ILE A 1 164 ? 1.333 5.095 6.284 1.00 92.06 164 ILE A O 1
ATOM 1360 N N . ILE A 1 165 ? 0.171 3.221 6.705 1.00 93.50 165 ILE A N 1
ATOM 1361 C CA . ILE A 1 165 ? 1.282 2.327 6.363 1.00 93.50 165 ILE A CA 1
ATOM 1362 C C . ILE A 1 165 ? 1.533 2.358 4.852 1.00 93.50 165 ILE A C 1
ATOM 1364 O O . ILE A 1 165 ? 2.692 2.359 4.430 1.00 93.50 165 ILE A O 1
ATOM 1368 N N . ASN A 1 166 ? 0.477 2.417 4.035 1.00 94.06 166 ASN A N 1
ATOM 1369 C CA . ASN A 1 166 ? 0.587 2.521 2.585 1.00 94.06 166 ASN A CA 1
ATOM 1370 C C . ASN A 1 166 ? 1.318 3.802 2.168 1.00 94.06 166 ASN A C 1
ATOM 1372 O O . ASN A 1 166 ? 2.249 3.736 1.366 1.00 94.06 166 ASN A O 1
ATOM 1376 N N . THR A 1 167 ? 0.989 4.940 2.784 1.00 92.38 167 THR A N 1
ATOM 1377 C CA . THR A 1 167 ? 1.691 6.215 2.607 1.00 92.38 167 THR A CA 1
ATOM 1378 C C . THR A 1 167 ? 3.164 6.089 2.985 1.00 92.38 167 THR A C 1
ATOM 1380 O O . THR A 1 167 ? 4.032 6.424 2.180 1.00 92.38 167 THR A O 1
ATOM 1383 N N . LYS A 1 168 ? 3.481 5.528 4.161 1.00 92.75 168 LYS A N 1
ATOM 1384 C CA . LYS A 1 168 ? 4.879 5.356 4.591 1.00 92.75 168 LYS A CA 1
ATOM 1385 C C . LYS A 1 168 ? 5.686 4.494 3.618 1.00 92.75 168 LYS A C 1
ATOM 1387 O O . LYS A 1 168 ? 6.829 4.818 3.311 1.00 92.75 168 LYS A O 1
ATOM 1392 N N . GLN A 1 169 ? 5.113 3.395 3.139 1.00 94.31 169 GLN A N 1
ATOM 1393 C CA . GLN A 1 169 ? 5.782 2.514 2.182 1.00 94.31 169 GLN A CA 1
ATOM 1394 C C . GLN A 1 169 ? 5.879 3.124 0.780 1.00 94.31 169 GLN A C 1
ATOM 1396 O O . GLN A 1 169 ? 6.856 2.864 0.083 1.00 94.31 169 GLN A O 1
ATOM 1401 N N . THR A 1 170 ? 4.912 3.952 0.382 1.00 95.44 170 THR A N 1
ATOM 1402 C CA . THR A 1 170 ? 4.969 4.736 -0.861 1.00 95.44 170 THR A CA 1
ATOM 1403 C C . THR A 1 170 ? 6.188 5.651 -0.849 1.00 95.44 170 THR A C 1
ATOM 1405 O O . THR A 1 170 ? 6.974 5.633 -1.795 1.00 95.44 170 THR A O 1
ATOM 1408 N N . GLU A 1 171 ? 6.420 6.356 0.263 1.00 93.94 171 GLU A N 1
ATOM 1409 C CA . GLU A 1 171 ? 7.632 7.163 0.451 1.00 93.94 171 GLU A CA 1
ATOM 1410 C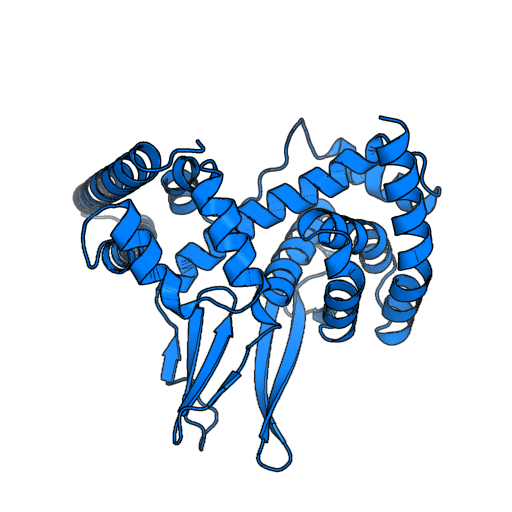 C . GLU A 1 171 ? 8.905 6.324 0.328 1.00 93.94 171 GLU A C 1
ATOM 1412 O O . GLU A 1 171 ? 9.819 6.705 -0.394 1.00 93.94 171 GLU A O 1
ATOM 1417 N N . GLU A 1 172 ? 8.958 5.154 0.974 1.00 94.88 172 GLU A N 1
ATOM 1418 C CA . GLU A 1 172 ? 10.128 4.269 0.904 1.00 94.88 172 GLU A CA 1
ATOM 1419 C C . GLU A 1 172 ? 10.409 3.766 -0.515 1.00 94.88 172 GLU A C 1
ATOM 1421 O O . GLU A 1 172 ? 11.567 3.667 -0.919 1.00 94.88 172 GLU A O 1
ATOM 1426 N N . ILE A 1 173 ? 9.369 3.444 -1.284 1.00 97.38 173 ILE A N 1
ATOM 1427 C CA . ILE A 1 173 ? 9.516 3.000 -2.673 1.00 97.38 173 ILE A CA 1
ATOM 1428 C C . ILE A 1 173 ? 9.994 4.159 -3.553 1.00 97.38 173 ILE A C 1
ATOM 1430 O O . ILE A 1 173 ? 10.880 3.962 -4.384 1.00 97.38 173 ILE A O 1
ATOM 1434 N N . ILE A 1 174 ? 9.471 5.371 -3.355 1.00 96.62 174 ILE A N 1
ATOM 1435 C CA . ILE A 1 174 ? 9.923 6.559 -4.092 1.00 96.62 174 ILE A CA 1
ATOM 1436 C C . ILE A 1 174 ? 11.360 6.928 -3.710 1.00 96.62 174 ILE A C 1
ATOM 1438 O O . ILE A 1 174 ? 12.142 7.270 -4.594 1.00 96.62 174 ILE A O 1
ATOM 1442 N N . ASP A 1 175 ? 11.761 6.773 -2.449 1.00 94.94 175 ASP A N 1
ATOM 1443 C CA . ASP A 1 175 ? 13.153 6.947 -2.020 1.00 94.94 175 ASP A CA 1
ATOM 1444 C C . ASP A 1 175 ? 14.084 5.906 -2.675 1.00 94.94 175 ASP A C 1
ATOM 1446 O O . ASP A 1 175 ? 15.204 6.234 -3.084 1.00 94.94 175 ASP A O 1
ATOM 1450 N N . ILE A 1 176 ? 13.625 4.658 -2.856 1.00 95.56 176 ILE A N 1
ATOM 1451 C CA . ILE A 1 176 ? 14.354 3.647 -3.641 1.00 95.56 176 IL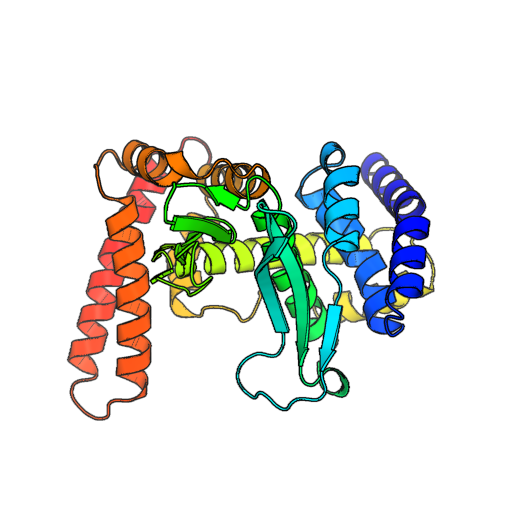E A CA 1
ATOM 1452 C C . ILE A 1 176 ? 14.489 4.101 -5.100 1.00 95.56 176 ILE A C 1
ATOM 1454 O O . ILE A 1 176 ? 15.597 4.053 -5.638 1.00 95.56 176 ILE A O 1
ATOM 1458 N N . ILE A 1 177 ? 13.417 4.597 -5.727 1.00 95.38 177 ILE A N 1
ATOM 1459 C CA . ILE A 1 177 ? 13.471 5.153 -7.090 1.00 95.38 177 ILE A CA 1
ATOM 1460 C C . ILE A 1 177 ? 14.475 6.306 -7.155 1.00 95.38 177 ILE A C 1
ATOM 1462 O O . ILE A 1 177 ? 15.331 6.336 -8.037 1.00 95.38 177 ILE A O 1
ATOM 1466 N N . HIS A 1 178 ? 14.422 7.227 -6.192 1.00 93.38 178 HIS A N 1
ATOM 1467 C CA . HIS A 1 178 ? 15.328 8.367 -6.105 1.00 93.38 178 HIS A CA 1
ATOM 1468 C C . HIS A 1 178 ? 16.786 7.917 -6.003 1.00 93.38 178 HIS A C 1
ATOM 1470 O O . HIS A 1 178 ? 17.664 8.527 -6.617 1.00 93.38 178 HIS A O 1
ATOM 1476 N N . SER A 1 179 ? 17.065 6.826 -5.284 1.00 92.00 179 SER A N 1
ATOM 1477 C CA . SER A 1 179 ? 18.419 6.272 -5.144 1.00 92.00 179 SER A CA 1
ATOM 1478 C C . SER A 1 179 ? 19.040 5.819 -6.473 1.00 92.00 179 SER A C 1
ATOM 1480 O O . SER A 1 179 ? 20.268 5.858 -6.626 1.00 92.00 179 SER A O 1
ATOM 1482 N N . PHE A 1 180 ? 18.216 5.481 -7.474 1.00 92.31 180 PHE A N 1
ATOM 1483 C CA . PHE A 1 180 ? 18.690 5.065 -8.794 1.00 92.31 180 PHE A CA 1
ATOM 1484 C C . PHE A 1 180 ? 19.454 6.165 -9.529 1.00 92.31 180 PHE A C 1
ATOM 1486 O O . PHE A 1 180 ? 20.201 5.853 -10.451 1.00 92.31 180 PHE A O 1
ATOM 1493 N N . ARG A 1 181 ? 19.336 7.442 -9.121 1.00 88.06 181 ARG A N 1
ATOM 1494 C CA . ARG A 1 181 ? 20.063 8.571 -9.744 1.00 88.06 181 ARG A CA 1
ATOM 1495 C C . ARG A 1 181 ? 21.583 8.398 -9.729 1.00 88.06 181 ARG A C 1
ATOM 1497 O O . ARG A 1 181 ? 22.299 9.027 -10.496 1.00 88.06 181 ARG A O 1
ATOM 1504 N N . THR A 1 182 ? 22.071 7.550 -8.828 1.00 84.69 182 THR A N 1
ATOM 1505 C CA . THR A 1 182 ? 23.492 7.229 -8.664 1.00 84.69 182 THR A CA 1
ATOM 1506 C C . THR A 1 182 ? 23.970 6.112 -9.599 1.00 84.69 182 THR A C 1
ATOM 1508 O O . THR A 1 182 ? 25.150 5.766 -9.589 1.00 84.69 182 THR A O 1
ATOM 1511 N N . ILE A 1 183 ? 23.071 5.538 -10.405 1.00 86.44 183 ILE A N 1
ATOM 1512 C CA . ILE A 1 183 ? 23.301 4.335 -11.205 1.00 86.44 183 ILE A CA 1
ATOM 1513 C C . ILE A 1 183 ? 23.276 4.705 -12.694 1.00 86.44 183 ILE A C 1
ATOM 1515 O O . ILE A 1 183 ? 22.336 5.358 -13.149 1.00 86.44 183 ILE A O 1
ATOM 1519 N N . PRO A 1 184 ? 24.267 4.269 -13.493 1.00 85.06 184 PRO A N 1
ATOM 1520 C CA . PRO A 1 184 ? 24.249 4.500 -14.930 1.00 85.06 184 PRO A CA 1
ATOM 1521 C C . PRO A 1 184 ? 23.202 3.593 -15.597 1.00 85.06 184 PRO A C 1
ATOM 1523 O O . PRO A 1 184 ? 23.400 2.381 -15.732 1.00 85.06 184 PRO A O 1
ATOM 1526 N N . LEU A 1 185 ? 22.079 4.201 -15.992 1.00 84.00 185 LEU A N 1
ATOM 1527 C CA . LEU A 1 185 ? 20.934 3.581 -16.670 1.00 84.00 185 LEU A CA 1
ATOM 1528 C C . LEU A 1 185 ? 20.790 4.106 -18.111 1.00 84.00 185 LEU A C 1
ATOM 1530 O O 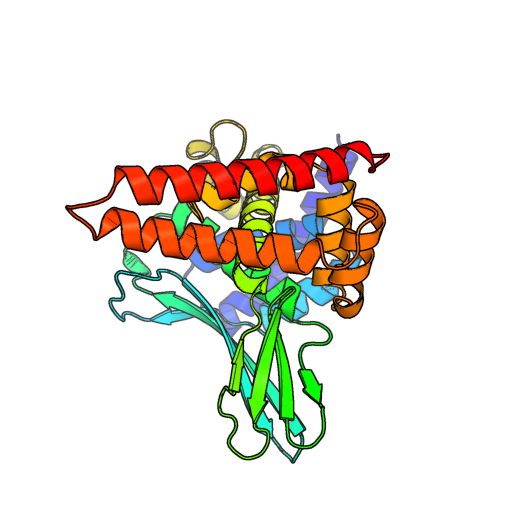. LEU A 1 185 ? 21.450 5.062 -18.511 1.00 84.00 185 LEU A O 1
ATOM 1534 N N . SER A 1 186 ? 19.915 3.488 -18.912 1.00 80.25 186 SER A N 1
ATOM 1535 C CA . SER A 1 186 ? 19.649 3.925 -20.294 1.00 80.25 186 SER A CA 1
ATOM 1536 C C . SER A 1 186 ? 19.087 5.353 -20.371 1.00 80.25 186 SER A C 1
ATOM 1538 O O . SER A 1 186 ? 18.306 5.741 -19.501 1.00 80.25 186 SER A O 1
ATOM 1540 N N . ASN A 1 187 ? 19.378 6.074 -21.461 1.00 75.94 187 ASN A N 1
ATOM 1541 C CA . ASN A 1 187 ? 19.025 7.492 -21.650 1.00 75.94 187 ASN A CA 1
ATOM 1542 C C . ASN A 1 187 ? 17.547 7.836 -21.380 1.00 75.94 187 ASN A C 1
ATOM 1544 O O . ASN A 1 187 ? 17.270 8.847 -20.742 1.00 75.94 187 ASN A O 1
ATOM 1548 N N . THR A 1 188 ? 16.598 7.004 -21.823 1.00 73.56 188 THR A N 1
ATOM 1549 C CA . THR A 1 188 ? 15.158 7.258 -21.626 1.00 73.56 188 THR A CA 1
ATOM 1550 C C . THR A 1 188 ? 14.769 7.242 -20.147 1.00 73.56 188 THR A C 1
ATOM 1552 O O . THR A 1 188 ? 14.105 8.152 -19.663 1.00 73.56 188 THR A O 1
ATOM 1555 N N . ILE A 1 189 ? 15.245 6.238 -19.407 1.00 82.56 189 ILE A N 1
ATOM 1556 C CA . ILE A 1 189 ? 15.006 6.099 -17.963 1.00 82.56 189 ILE A CA 1
ATOM 1557 C C . ILE A 1 189 ? 15.732 7.213 -17.196 1.00 82.56 189 ILE A C 1
ATOM 1559 O O . ILE A 1 189 ? 15.182 7.778 -16.253 1.00 82.56 189 ILE A O 1
ATOM 1563 N N . ALA A 1 190 ? 16.943 7.569 -17.635 1.00 83.75 190 ALA A N 1
ATOM 1564 C CA . ALA A 1 190 ? 17.736 8.631 -17.029 1.00 83.75 190 ALA A CA 1
ATOM 1565 C C . ALA A 1 190 ? 17.037 10.002 -17.101 1.00 83.75 190 ALA A C 1
ATOM 1567 O O . ALA A 1 190 ? 17.088 10.753 -16.131 1.00 83.75 190 ALA A O 1
ATOM 1568 N N . ALA A 1 191 ? 16.337 10.315 -18.198 1.00 84.81 191 ALA A N 1
ATOM 1569 C CA . ALA A 1 191 ? 15.594 11.571 -18.332 1.00 84.81 191 ALA A CA 1
ATOM 1570 C C . ALA A 1 191 ? 14.416 11.669 -17.345 1.00 84.81 191 ALA A C 1
ATOM 1572 O O . ALA A 1 191 ? 14.254 12.689 -16.674 1.00 84.81 191 ALA A O 1
ATOM 1573 N N . THR A 1 192 ? 13.618 10.603 -17.207 1.00 88.69 192 THR A N 1
ATOM 1574 C CA . THR A 1 192 ? 12.523 10.549 -16.219 1.00 88.69 192 THR A CA 1
ATOM 1575 C C . THR A 1 192 ? 13.058 10.644 -14.792 1.00 88.69 192 THR A C 1
ATOM 1577 O O . THR A 1 192 ? 12.522 11.387 -13.974 1.00 88.69 192 THR A O 1
ATOM 1580 N N . LEU A 1 193 ? 14.152 9.941 -14.505 1.00 90.25 193 LEU A N 1
ATOM 1581 C CA . LEU A 1 193 ? 14.793 9.951 -13.197 1.00 90.25 193 LEU A CA 1
ATOM 1582 C C . LEU A 1 193 ? 15.384 11.318 -12.834 1.00 90.25 193 LEU A C 1
ATOM 1584 O O . LEU A 1 193 ? 15.267 11.736 -11.689 1.00 90.25 193 LEU A O 1
ATOM 1588 N N . TYR A 1 194 ? 15.957 12.039 -13.801 1.00 88.75 194 TYR A N 1
ATOM 1589 C CA . TYR A 1 194 ? 16.438 13.408 -13.607 1.00 88.75 194 TYR A CA 1
ATOM 1590 C C . TYR A 1 194 ? 15.302 14.370 -13.226 1.00 88.75 194 TYR A C 1
ATOM 1592 O O . TYR A 1 194 ? 15.447 15.177 -12.308 1.00 88.75 194 TYR A O 1
ATOM 1600 N N . ALA A 1 195 ? 14.141 14.255 -13.881 1.00 88.06 195 ALA A N 1
ATOM 1601 C CA . ALA A 1 195 ? 12.968 15.060 -13.541 1.00 88.06 195 ALA A CA 1
ATOM 1602 C C . ALA A 1 195 ? 12.460 14.764 -12.115 1.00 88.06 195 ALA A C 1
ATOM 1604 O O . ALA A 1 195 ? 12.144 15.693 -11.367 1.00 88.06 195 ALA A O 1
ATOM 1605 N N . ILE A 1 196 ? 12.444 13.489 -11.713 1.00 90.75 196 ILE A N 1
ATOM 1606 C CA . ILE A 1 196 ? 12.099 13.074 -10.344 1.00 90.75 196 ILE A CA 1
ATOM 1607 C C . ILE A 1 196 ? 13.118 13.626 -9.339 1.00 90.75 196 ILE A C 1
ATOM 1609 O O . ILE A 1 196 ? 12.725 14.250 -8.359 1.00 90.75 196 ILE A O 1
ATOM 1613 N N . ASP A 1 197 ? 14.417 13.458 -9.598 1.00 89.25 197 ASP A N 1
ATOM 1614 C CA . ASP A 1 197 ? 15.498 13.930 -8.723 1.00 89.25 197 ASP A CA 1
ATOM 1615 C C . ASP A 1 197 ? 15.414 15.438 -8.463 1.00 89.25 197 ASP A C 1
ATOM 1617 O O . ASP A 1 197 ? 15.484 15.874 -7.317 1.00 89.25 197 ASP A O 1
ATOM 1621 N N . SER A 1 198 ? 15.136 16.232 -9.502 1.00 88.06 198 SER A N 1
ATOM 1622 C CA . SER A 1 198 ? 14.959 17.684 -9.365 1.00 88.06 198 SER A CA 1
ATOM 1623 C C . SER A 1 198 ? 13.783 18.095 -8.464 1.00 88.06 198 SER A C 1
ATOM 1625 O O . SER A 1 198 ? 13.735 19.232 -7.996 1.00 88.06 198 SER A O 1
ATOM 1627 N N . SER A 1 199 ? 12.850 17.174 -8.203 1.00 85.94 199 SER A N 1
ATOM 1628 C CA . SER A 1 199 ? 11.654 17.401 -7.390 1.00 85.94 199 SER A CA 1
ATOM 1629 C C . SER A 1 199 ? 11.795 16.912 -5.941 1.00 85.94 199 SER A C 1
ATOM 1631 O O . SER A 1 199 ? 10.908 17.177 -5.131 1.00 85.94 199 SER A O 1
ATOM 1633 N N . ILE A 1 200 ? 12.879 16.203 -5.593 1.00 86.62 200 ILE A N 1
ATOM 1634 C CA . ILE A 1 200 ? 13.070 15.588 -4.270 1.00 86.62 200 ILE A CA 1
ATOM 1635 C C . ILE A 1 200 ? 14.331 16.146 -3.602 1.00 86.62 200 ILE A C 1
ATOM 1637 O O . ILE A 1 200 ? 15.456 15.901 -4.027 1.00 86.62 200 ILE A O 1
ATOM 1641 N N . SER A 1 201 ? 14.152 16.856 -2.486 1.00 80.69 201 SER A N 1
ATOM 1642 C CA . SER A 1 201 ? 15.256 17.350 -1.651 1.00 80.69 201 SER A CA 1
ATOM 1643 C C . SER A 1 201 ? 15.491 16.425 -0.453 1.00 80.69 201 SER A C 1
ATOM 1645 O O . SER A 1 201 ? 14.915 16.618 0.614 1.00 80.69 201 SER A O 1
ATOM 1647 N N . GLY A 1 202 ? 16.354 15.421 -0.617 1.00 82.31 202 GLY A N 1
ATOM 1648 C CA . GLY A 1 202 ? 16.679 14.460 0.443 1.00 82.31 202 GLY A CA 1
ATOM 1649 C C . GLY A 1 202 ? 15.794 13.216 0.395 1.00 82.31 202 GLY A C 1
ATOM 1650 O O . GLY A 1 202 ? 16.113 12.305 -0.360 1.00 82.31 202 GLY A O 1
ATOM 1651 N N . SER A 1 203 ? 14.734 13.179 1.208 1.00 82.94 203 SER A N 1
ATOM 1652 C CA . SER A 1 203 ? 13.741 12.091 1.254 1.00 82.94 203 SER A CA 1
ATOM 1653 C C . SER A 1 203 ? 12.374 12.582 0.791 1.00 82.94 203 SER A C 1
ATOM 1655 O O . SER A 1 203 ? 11.997 13.721 1.082 1.00 82.94 203 SER A O 1
ATOM 1657 N N . TYR A 1 204 ? 11.613 11.722 0.127 1.00 86.50 204 TYR A N 1
ATOM 1658 C CA . TYR A 1 204 ? 10.258 12.033 -0.300 1.00 86.50 204 TYR A CA 1
ATOM 1659 C C . TYR A 1 204 ? 9.273 12.040 0.879 1.00 86.50 204 TYR A C 1
ATOM 1661 O O . TYR A 1 204 ? 9.429 11.325 1.869 1.00 86.50 204 TYR A O 1
ATOM 1669 N N . THR A 1 205 ? 8.244 12.878 0.788 1.00 82.69 205 THR A N 1
ATOM 1670 C CA . THR A 1 205 ? 7.119 12.903 1.730 1.00 82.69 205 THR A CA 1
ATOM 1671 C C . THR A 1 205 ? 5.843 13.019 0.917 1.00 82.69 205 THR A C 1
ATOM 1673 O O . THR A 1 205 ? 5.695 13.966 0.143 1.00 82.69 205 THR A O 1
ATOM 1676 N N . SER A 1 206 ? 4.951 12.044 1.070 1.00 77.62 206 SER A N 1
ATOM 1677 C CA . SER A 1 206 ? 3.672 12.032 0.361 1.00 77.62 206 SER A CA 1
ATOM 1678 C C . SER A 1 206 ? 2.679 12.963 1.063 1.00 77.62 206 SER A C 1
ATOM 1680 O O . SER A 1 206 ? 2.728 13.155 2.279 1.00 77.62 206 SER A O 1
ATOM 1682 N N . ASN A 1 207 ? 1.754 13.554 0.307 1.00 65.69 207 ASN A N 1
ATOM 1683 C CA . ASN A 1 207 ? 0.784 14.525 0.829 1.00 65.69 207 ASN A CA 1
ATOM 1684 C C . ASN A 1 207 ? -0.436 13.875 1.526 1.00 65.69 207 ASN A C 1
ATOM 1686 O O . ASN A 1 207 ? -1.421 14.563 1.801 1.00 65.69 207 ASN A O 1
ATOM 1690 N N . ALA A 1 208 ? -0.405 12.569 1.809 1.00 58.53 208 ALA A N 1
ATOM 1691 C CA . ALA A 1 208 ? -1.555 11.814 2.304 1.00 58.53 208 ALA A CA 1
ATOM 1692 C C . ALA A 1 208 ? -1.680 11.782 3.852 1.00 58.53 208 ALA A C 1
ATOM 1694 O O . ALA A 1 208 ? -0.701 11.640 4.586 1.00 58.53 208 ALA A O 1
ATOM 1695 N N . TYR A 1 209 ? -2.928 11.879 4.340 1.00 54.75 209 TYR A N 1
ATOM 1696 C CA . TYR A 1 209 ? -3.367 11.733 5.744 1.00 54.75 209 TYR A CA 1
ATOM 1697 C C . TYR A 1 209 ? -2.663 12.642 6.774 1.00 54.75 209 TYR A C 1
ATOM 1699 O O . TYR A 1 209 ? -1.866 12.188 7.584 1.00 54.75 209 TYR A O 1
ATOM 1707 N N . GLY A 1 210 ? -3.022 13.932 6.806 1.00 67.00 210 GLY A N 1
ATOM 1708 C CA . GLY A 1 210 ? -2.416 14.971 7.661 1.00 67.00 210 GLY A CA 1
ATOM 1709 C C . GLY A 1 210 ? -2.098 14.585 9.121 1.00 67.00 210 GLY A C 1
ATOM 1710 O O . GLY A 1 210 ? -0.947 14.296 9.455 1.00 67.00 210 GLY A O 1
ATOM 1711 N N . LEU A 1 211 ? -3.077 14.644 10.035 1.00 64.75 211 LEU A N 1
ATOM 1712 C CA . LEU A 1 211 ? -2.815 14.497 11.478 1.00 64.75 211 LEU A CA 1
ATOM 1713 C C . LEU A 1 211 ? -2.507 13.055 11.894 1.00 64.75 211 LEU A C 1
ATOM 1715 O O . LEU A 1 211 ? -1.732 12.841 12.824 1.00 64.75 211 LEU A O 1
ATOM 1719 N N . GLN A 1 212 ? -3.103 12.063 11.236 1.00 73.00 212 GLN A N 1
ATOM 1720 C CA . GLN A 1 212 ? -2.931 10.656 11.589 1.00 73.00 212 GLN A CA 1
ATOM 1721 C C . GLN A 1 212 ? -1.546 10.156 11.183 1.00 73.00 212 GLN A C 1
ATOM 1723 O O . GLN A 1 212 ? -0.887 9.523 12.006 1.00 73.00 212 GLN A O 1
ATOM 1728 N N . SER A 1 213 ? -1.048 10.518 9.993 1.00 72.75 213 SER A N 1
ATOM 1729 C CA . SER A 1 213 ? 0.344 10.233 9.620 1.00 72.75 213 SER A CA 1
ATOM 1730 C C . SER A 1 213 ? 1.319 10.946 10.554 1.00 72.75 213 SER A C 1
ATOM 1732 O O . SER A 1 213 ? 2.341 10.372 10.929 1.00 72.75 213 SER A O 1
ATOM 1734 N N . TYR A 1 214 ? 0.990 12.162 11.011 1.00 81.56 214 TYR A N 1
ATOM 1735 C CA . TYR A 1 214 ? 1.802 12.864 12.006 1.00 81.56 214 TYR A CA 1
ATOM 1736 C C . TYR A 1 214 ? 1.821 12.151 13.369 1.00 81.56 214 TYR A C 1
ATOM 1738 O O . TYR A 1 214 ? 2.898 11.912 13.913 1.00 81.56 214 TYR A O 1
ATOM 1746 N N . LEU A 1 215 ? 0.657 11.766 13.904 1.00 84.19 215 LEU A N 1
ATOM 1747 C CA . LEU A 1 215 ? 0.534 11.014 15.159 1.00 84.19 215 LEU A CA 1
ATOM 1748 C C . LEU A 1 215 ? 1.283 9.677 15.081 1.00 84.19 215 LEU A C 1
ATOM 1750 O O . LEU A 1 215 ? 2.047 9.324 15.976 1.00 84.19 215 LEU A O 1
ATOM 1754 N N . CYS A 1 216 ? 1.085 8.938 13.992 1.00 87.81 216 CYS A N 1
ATOM 1755 C CA . CYS A 1 216 ? 1.687 7.629 13.789 1.00 87.81 216 CYS A CA 1
ATOM 1756 C C . CYS A 1 216 ? 3.159 7.694 13.368 1.00 87.81 216 CYS A C 1
ATOM 1758 O O . CYS A 1 216 ? 3.785 6.643 13.260 1.00 87.81 216 CYS A O 1
ATOM 1760 N N . LYS A 1 217 ? 3.750 8.879 13.172 1.00 86.94 217 LYS A N 1
ATOM 1761 C CA . LYS A 1 217 ? 5.127 9.037 12.681 1.00 86.94 217 LYS A CA 1
ATOM 1762 C C . LYS A 1 217 ? 6.151 8.265 13.511 1.00 86.94 217 LYS A C 1
ATOM 1764 O O . LYS A 1 217 ? 7.019 7.602 12.950 1.00 86.94 217 LYS A O 1
ATOM 1769 N N . GLU A 1 218 ? 6.052 8.324 14.838 1.00 87.19 218 GLU A N 1
ATOM 1770 C CA . GLU A 1 218 ? 6.977 7.606 15.727 1.00 87.19 218 GLU A CA 1
ATOM 1771 C C . GLU A 1 218 ? 6.721 6.094 15.749 1.00 87.19 218 GLU A C 1
ATOM 1773 O O . GLU A 1 218 ? 7.654 5.320 15.949 1.00 87.19 218 GLU A O 1
ATOM 1778 N N . LEU A 1 219 ? 5.487 5.657 15.487 1.00 90.69 219 LEU A N 1
ATOM 1779 C CA . LEU A 1 219 ? 5.173 4.240 15.305 1.00 90.69 219 LEU A CA 1
ATOM 1780 C C . LEU A 1 219 ? 5.715 3.725 13.963 1.00 90.69 219 LEU A C 1
ATOM 1782 O O . LEU A 1 219 ? 6.296 2.648 13.908 1.00 90.69 219 LEU A O 1
ATOM 1786 N N . MET A 1 220 ? 5.596 4.516 12.893 1.00 91.25 220 MET A N 1
ATOM 1787 C CA . MET A 1 220 ? 6.114 4.173 11.563 1.00 91.25 220 MET A CA 1
ATOM 1788 C C . MET A 1 220 ? 7.646 4.133 11.510 1.00 91.25 220 MET A C 1
ATOM 1790 O O . MET A 1 220 ? 8.210 3.432 10.678 1.00 91.25 220 MET A O 1
ATOM 1794 N N . LYS A 1 221 ? 8.342 4.861 12.392 1.00 88.94 221 LYS A N 1
ATOM 1795 C CA . LYS A 1 221 ? 9.806 4.777 12.523 1.00 88.94 221 LYS A CA 1
ATOM 1796 C C . LYS A 1 221 ? 10.277 3.515 13.241 1.00 88.94 221 LYS A C 1
ATOM 1798 O O . LYS A 1 221 ? 11.424 3.122 13.049 1.00 88.94 221 LYS A O 1
ATOM 1803 N N . ASN A 1 222 ? 9.424 2.895 14.058 1.00 91.00 222 ASN A N 1
ATOM 1804 C CA . ASN A 1 222 ? 9.773 1.678 14.775 1.00 91.00 222 ASN A CA 1
ATOM 1805 C C . ASN A 1 222 ? 9.933 0.525 13.779 1.00 91.00 222 ASN A C 1
ATOM 1807 O O . ASN A 1 222 ? 8.968 0.067 13.161 1.00 91.00 222 ASN A O 1
ATOM 1811 N N . ARG A 1 223 ? 11.166 0.025 13.650 1.00 89.88 223 ARG A N 1
ATOM 1812 C CA . ARG A 1 223 ? 11.495 -1.036 12.688 1.00 89.88 223 ARG A CA 1
ATOM 1813 C C . ARG A 1 223 ? 10.737 -2.330 12.952 1.00 89.88 223 ARG A C 1
ATOM 1815 O O . ARG A 1 223 ? 10.352 -2.999 12.000 1.00 89.88 223 ARG A O 1
ATOM 1822 N N . THR A 1 224 ? 10.504 -2.671 14.219 1.00 91.62 224 THR A N 1
ATOM 1823 C CA . THR A 1 224 ? 9.729 -3.859 14.602 1.00 91.62 224 THR A CA 1
ATOM 1824 C C . THR A 1 224 ? 8.290 -3.739 14.105 1.00 91.62 224 THR A C 1
ATOM 1826 O O . THR A 1 224 ? 7.784 -4.674 13.484 1.00 91.62 224 THR A O 1
ATOM 1829 N N . PHE A 1 225 ? 7.659 -2.578 14.310 1.00 93.62 225 PHE A N 1
ATOM 1830 C CA . PHE A 1 225 ? 6.319 -2.296 13.796 1.00 93.62 225 PHE A CA 1
ATOM 1831 C C . PHE A 1 225 ? 6.267 -2.400 12.281 1.00 93.62 225 PHE A C 1
ATOM 1833 O O . PHE A 1 225 ? 5.544 -3.238 11.736 1.00 93.62 225 PHE A O 1
ATOM 1840 N N . LEU A 1 226 ? 7.069 -1.581 11.602 1.00 91.25 226 LEU A N 1
ATOM 1841 C CA . LEU A 1 226 ? 6.954 -1.443 10.163 1.00 91.25 226 LEU A CA 1
ATOM 1842 C C . LEU A 1 226 ? 7.357 -2.726 9.433 1.00 91.25 226 LEU A C 1
ATOM 1844 O O . LEU A 1 226 ? 6.666 -3.119 8.496 1.00 91.25 226 LEU A O 1
ATOM 1848 N N . ALA A 1 227 ? 8.417 -3.417 9.864 1.00 90.94 227 ALA A N 1
ATOM 1849 C CA . ALA A 1 227 ? 8.837 -4.672 9.241 1.00 90.94 227 ALA A CA 1
ATOM 1850 C C . ALA A 1 227 ? 7.800 -5.785 9.439 1.00 90.94 227 ALA A C 1
ATOM 1852 O O . ALA A 1 227 ? 7.498 -6.506 8.487 1.00 90.94 227 ALA A O 1
ATOM 1853 N N . THR A 1 228 ? 7.216 -5.896 10.638 1.00 92.25 228 THR A N 1
ATOM 1854 C CA . THR A 1 228 ? 6.197 -6.918 10.918 1.00 92.25 228 THR A CA 1
ATOM 1855 C C . THR A 1 228 ? 4.943 -6.663 10.093 1.00 92.25 228 THR A C 1
ATOM 1857 O O . THR A 1 228 ? 4.533 -7.535 9.331 1.00 92.25 228 THR A O 1
ATOM 1860 N N . PHE A 1 229 ? 4.386 -5.450 10.151 1.00 92.75 229 PHE A N 1
ATOM 1861 C CA . PHE A 1 229 ? 3.199 -5.103 9.367 1.00 92.75 229 PHE A CA 1
ATOM 1862 C C . PHE A 1 229 ? 3.459 -5.234 7.862 1.00 92.75 229 PHE A C 1
ATOM 1864 O O . PHE A 1 229 ? 2.620 -5.775 7.152 1.00 92.75 229 PHE A O 1
ATOM 1871 N N . SER A 1 230 ? 4.630 -4.817 7.365 1.00 92.00 230 SER A N 1
ATOM 1872 C CA . SER A 1 230 ? 4.992 -4.987 5.949 1.00 92.00 230 SER A CA 1
ATOM 1873 C C . SER A 1 230 ? 5.022 -6.460 5.535 1.00 92.00 230 SER A C 1
ATOM 1875 O O . SER A 1 230 ? 4.494 -6.812 4.484 1.00 92.00 230 SER A O 1
ATOM 1877 N N . SER A 1 231 ? 5.619 -7.325 6.359 1.00 92.62 231 SER A N 1
ATOM 1878 C CA . SER A 1 231 ? 5.738 -8.760 6.077 1.00 92.62 231 SER A CA 1
ATOM 1879 C C . SER A 1 231 ? 4.381 -9.469 6.102 1.00 92.62 231 SER A C 1
ATOM 1881 O O . SER A 1 231 ? 4.049 -10.224 5.183 1.00 92.62 231 SER A O 1
ATOM 1883 N N . LEU A 1 232 ? 3.560 -9.199 7.121 1.00 92.81 232 LEU A N 1
ATOM 1884 C CA . LEU A 1 232 ? 2.233 -9.802 7.264 1.00 92.81 232 LEU A CA 1
ATOM 1885 C C . LEU A 1 232 ? 1.283 -9.338 6.153 1.00 92.81 232 LEU A C 1
ATOM 1887 O O . LEU A 1 232 ? 0.625 -10.173 5.534 1.00 92.81 232 LEU A O 1
ATOM 1891 N N . ARG A 1 233 ? 1.296 -8.038 5.815 1.00 93.38 233 ARG A N 1
ATOM 1892 C CA . ARG A 1 233 ? 0.543 -7.474 4.678 1.00 93.38 233 ARG A CA 1
ATOM 1893 C C . ARG A 1 233 ? 0.933 -8.128 3.361 1.00 93.38 233 ARG A C 1
ATOM 1895 O O . ARG A 1 233 ? 0.068 -8.589 2.620 1.00 93.38 233 ARG A O 1
ATOM 1902 N N . PHE A 1 234 ? 2.234 -8.218 3.095 1.00 94.88 234 PHE A N 1
ATOM 1903 C CA . PHE A 1 234 ? 2.734 -8.792 1.854 1.00 94.88 234 PHE A CA 1
ATOM 1904 C C . PHE A 1 234 ? 2.432 -10.291 1.743 1.00 94.88 234 PHE A C 1
ATOM 1906 O O . PHE A 1 234 ? 2.086 -10.765 0.662 1.00 94.88 234 PHE A O 1
ATOM 1913 N N . SER A 1 235 ? 2.557 -11.048 2.837 1.00 92.81 235 SER A N 1
ATOM 1914 C CA . SER A 1 235 ? 2.301 -12.496 2.856 1.00 92.81 235 SER A CA 1
ATOM 1915 C C . SER A 1 235 ? 0.820 -12.872 2.963 1.00 92.81 235 SER A C 1
ATOM 1917 O O . SER A 1 235 ? 0.482 -14.019 2.694 1.00 92.81 235 SER A O 1
ATOM 1919 N N . GLY A 1 236 ? -0.055 -11.923 3.311 1.00 92.00 236 GLY A N 1
ATOM 1920 C CA . GLY A 1 236 ? -1.485 -12.166 3.501 1.00 92.00 236 GLY A CA 1
ATOM 1921 C C . GLY A 1 236 ? -1.822 -12.901 4.800 1.00 92.00 236 GLY A C 1
ATOM 1922 O O . GLY A 1 236 ? -2.845 -13.573 4.855 1.00 92.00 236 GLY A O 1
ATOM 1923 N N . ASN A 1 237 ? -0.971 -12.794 5.826 1.00 91.12 237 ASN A N 1
ATOM 1924 C CA . ASN A 1 237 ? -1.142 -13.446 7.131 1.00 91.12 237 ASN A CA 1
ATOM 1925 C C . ASN A 1 237 ? -1.478 -12.404 8.207 1.00 91.12 237 ASN A C 1
ATOM 1927 O O . ASN A 1 237 ? -0.649 -12.091 9.057 1.00 91.12 237 ASN A O 1
ATOM 1931 N N . ILE A 1 238 ? -2.663 -11.800 8.128 1.00 91.38 238 ILE A N 1
ATOM 1932 C CA . ILE A 1 238 ? -3.007 -10.608 8.925 1.00 91.38 238 ILE A CA 1
ATOM 1933 C C . ILE A 1 238 ? -3.860 -10.896 10.173 1.00 91.38 238 ILE A C 1
ATOM 1935 O O . ILE A 1 238 ? -4.061 -10.000 10.988 1.00 91.38 238 ILE A O 1
ATOM 1939 N N . ASP A 1 239 ? -4.321 -12.133 10.363 1.00 85.38 239 ASP A N 1
ATOM 1940 C CA . ASP A 1 239 ? -5.282 -12.484 11.423 1.00 85.38 239 ASP A CA 1
ATOM 1941 C C . ASP A 1 239 ? -4.742 -12.268 12.849 1.00 85.38 239 ASP A C 1
ATOM 1943 O O . ASP A 1 239 ? -5.494 -11.927 13.763 1.00 85.38 239 ASP A O 1
ATOM 1947 N N . ASP A 1 240 ? -3.429 -12.413 13.047 1.00 85.31 240 ASP A N 1
ATOM 1948 C CA . ASP A 1 240 ? -2.802 -12.319 14.370 1.00 85.31 240 ASP A CA 1
ATOM 1949 C C . ASP A 1 240 ? -2.353 -10.897 14.748 1.00 85.31 240 ASP A C 1
ATOM 1951 O O . ASP A 1 240 ? -1.827 -10.692 15.848 1.00 85.31 240 ASP A O 1
ATOM 1955 N N . MET A 1 241 ? -2.564 -9.901 13.880 1.00 89.81 241 MET A N 1
ATOM 1956 C CA . MET A 1 241 ? -2.038 -8.540 14.057 1.00 89.81 241 MET A CA 1
ATOM 1957 C C . MET A 1 241 ? -2.562 -7.855 15.325 1.00 89.81 241 MET A C 1
ATOM 1959 O O . MET A 1 241 ? -1.772 -7.260 16.066 1.00 89.81 241 MET A O 1
ATOM 1963 N N . ASP A 1 242 ? -3.855 -8.014 15.625 1.00 91.88 242 ASP A N 1
ATOM 1964 C CA . ASP A 1 242 ? -4.480 -7.536 16.863 1.00 91.88 242 ASP A CA 1
ATOM 1965 C C . ASP A 1 242 ? -3.754 -8.088 18.092 1.00 91.88 242 ASP A C 1
ATOM 1967 O O . ASP A 1 242 ? -3.374 -7.353 19.008 1.00 91.88 242 ASP A O 1
ATOM 1971 N N . SER A 1 243 ? -3.563 -9.410 18.103 1.00 93.00 243 SER A N 1
ATOM 1972 C CA . SER A 1 243 ? -2.997 -10.125 19.243 1.00 93.00 243 SER A CA 1
ATOM 1973 C C . SER A 1 243 ? -1.524 -9.783 19.442 1.00 93.00 243 SER A C 1
ATOM 1975 O O . SER A 1 243 ? -1.083 -9.593 20.575 1.00 93.00 243 SER A O 1
ATOM 1977 N N . TRP A 1 244 ? -0.782 -9.629 18.347 1.00 94.44 244 TRP A N 1
ATOM 1978 C CA . TRP A 1 244 ? 0.620 -9.245 18.352 1.00 94.44 244 TRP A CA 1
ATOM 1979 C C . TRP A 1 244 ? 0.820 -7.840 18.928 1.00 94.44 244 TRP A C 1
ATOM 1981 O O . TRP A 1 244 ? 1.653 -7.636 19.813 1.00 94.44 244 TRP A O 1
ATOM 1991 N N . PHE A 1 245 ? 0.013 -6.873 18.487 1.00 95.00 245 PHE A N 1
ATOM 1992 C CA . PHE A 1 245 ? 0.087 -5.505 18.994 1.00 95.00 245 PHE A CA 1
ATOM 1993 C C . PHE A 1 245 ? -0.306 -5.431 20.478 1.00 95.00 245 PHE A C 1
ATOM 1995 O O . PHE A 1 245 ? 0.378 -4.785 21.276 1.00 95.00 245 PHE A O 1
ATOM 2002 N N . ASP A 1 246 ? -1.365 -6.145 20.873 1.00 96.31 246 ASP A N 1
ATOM 2003 C CA . ASP A 1 246 ? -1.801 -6.253 22.268 1.00 96.31 246 ASP A CA 1
ATOM 2004 C C . ASP A 1 246 ? -0.726 -6.862 23.177 1.00 96.31 246 ASP A C 1
ATOM 2006 O O . ASP A 1 246 ? -0.559 -6.412 24.314 1.00 96.31 246 ASP A O 1
ATOM 2010 N N . GLN A 1 247 ? 0.006 -7.870 22.689 1.00 95.44 247 GLN A N 1
ATOM 2011 C CA . GLN A 1 247 ? 1.108 -8.506 23.415 1.00 95.44 247 GLN A CA 1
ATOM 2012 C C . GLN A 1 247 ? 2.274 -7.543 23.633 1.00 95.44 247 GLN A C 1
ATOM 2014 O O . GLN A 1 247 ? 2.787 -7.475 24.748 1.00 95.44 247 GLN A O 1
ATOM 2019 N N . ILE A 1 248 ? 2.656 -6.763 22.615 1.00 94.38 248 ILE A N 1
ATOM 2020 C CA . ILE A 1 248 ? 3.730 -5.769 22.750 1.00 94.38 248 ILE A CA 1
ATOM 2021 C C . ILE A 1 248 ? 3.330 -4.670 23.734 1.00 94.38 248 ILE A C 1
ATOM 2023 O O . ILE A 1 248 ? 4.150 -4.273 24.555 1.00 94.38 248 ILE A O 1
ATOM 2027 N N . ILE A 1 249 ? 2.081 -4.195 23.716 1.00 95.00 249 ILE A N 1
ATOM 2028 C CA . ILE A 1 249 ? 1.610 -3.215 24.710 1.00 95.00 249 ILE A CA 1
ATOM 2029 C C . ILE A 1 249 ? 1.421 -3.845 26.103 1.00 95.00 249 ILE A C 1
ATOM 2031 O O . ILE A 1 249 ? 1.501 -3.149 27.114 1.00 95.00 249 ILE A O 1
ATOM 2035 N N . GLY A 1 250 ? 1.176 -5.154 26.179 1.00 94.88 250 GLY A N 1
ATOM 2036 C CA . GLY A 1 250 ? 0.871 -5.863 27.423 1.00 94.88 250 GLY A CA 1
ATOM 2037 C C . GLY A 1 250 ? -0.573 -5.668 27.903 1.00 94.88 250 GLY A C 1
ATOM 2038 O O . GLY A 1 250 ? -0.868 -5.872 29.081 1.00 94.88 250 GLY A O 1
ATOM 2039 N N . LYS A 1 251 ? -1.491 -5.261 27.014 1.00 96.12 251 LYS A N 1
ATOM 2040 C CA . LYS A 1 251 ? -2.903 -5.010 27.346 1.00 96.12 251 LYS A CA 1
ATOM 2041 C C . LYS A 1 251 ? -3.820 -5.442 26.204 1.00 96.12 251 LYS A C 1
ATOM 2043 O O . LYS A 1 251 ? -3.767 -4.880 25.114 1.00 96.12 251 LYS A O 1
ATOM 2048 N N . LYS A 1 252 ? -4.725 -6.383 26.490 1.00 97.06 252 LYS A N 1
ATOM 2049 C CA . LYS A 1 252 ? -5.746 -6.871 25.549 1.00 97.06 252 LY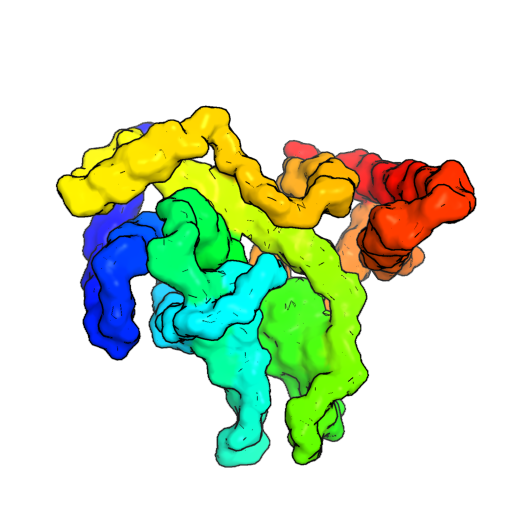S A CA 1
ATOM 2050 C C . LYS A 1 252 ? -6.707 -5.754 25.111 1.00 97.06 252 LYS A C 1
ATOM 2052 O O . LYS A 1 252 ? -7.185 -4.985 25.945 1.00 97.06 252 LYS A O 1
ATOM 2057 N N . GLY A 1 253 ? -7.038 -5.723 23.824 1.00 96.38 253 GLY A N 1
ATOM 2058 C CA . GLY A 1 253 ? -7.912 -4.743 23.180 1.00 96.38 253 GLY A CA 1
ATOM 2059 C C . GLY A 1 253 ? -7.234 -3.408 22.860 1.00 96.38 253 GLY A C 1
ATOM 2060 O O . GLY A 1 253 ? -7.926 -2.465 22.471 1.00 96.38 253 GLY A O 1
ATOM 2061 N N . SER A 1 254 ? -5.914 -3.305 23.021 1.00 96.88 254 SER A N 1
ATOM 2062 C CA . SER A 1 254 ? -5.157 -2.091 22.718 1.00 96.88 254 SER A CA 1
ATOM 2063 C C . SER A 1 254 ? -5.135 -1.803 21.225 1.00 96.88 254 SER A C 1
ATOM 2065 O O . SER A 1 254 ? -5.334 -0.655 20.848 1.00 96.88 254 SER A O 1
ATOM 2067 N N . TYR A 1 255 ? -4.994 -2.809 20.364 1.00 95.81 255 TYR A N 1
ATOM 2068 C CA . TYR A 1 255 ? -5.048 -2.597 18.917 1.00 95.81 255 TYR A CA 1
ATOM 2069 C C . TYR A 1 255 ? -6.386 -1.986 18.485 1.00 95.81 255 TYR A C 1
ATOM 2071 O O . TYR A 1 255 ? -6.436 -0.881 17.949 1.00 95.81 255 TYR A O 1
ATOM 2079 N N . LYS A 1 256 ? -7.501 -2.626 18.857 1.00 95.31 256 LYS A N 1
ATOM 2080 C CA . LYS A 1 256 ? -8.852 -2.123 18.558 1.00 95.31 256 LYS A CA 1
ATOM 2081 C C . LYS A 1 256 ? -9.103 -0.734 19.140 1.00 95.31 256 LYS A C 1
ATOM 2083 O O . LYS A 1 256 ? -9.756 0.094 18.508 1.00 95.31 256 LYS A O 1
ATOM 2088 N N . ARG A 1 257 ? -8.578 -0.451 20.339 1.00 96.81 257 ARG A N 1
ATOM 2089 C CA . ARG A 1 257 ? -8.658 0.888 20.937 1.00 96.81 257 ARG A CA 1
ATOM 2090 C C . ARG A 1 257 ? -7.874 1.912 20.121 1.00 96.81 257 ARG A C 1
ATOM 2092 O O . ARG A 1 257 ? -8.397 2.997 19.890 1.00 96.81 257 ARG A O 1
ATOM 2099 N N . PHE A 1 258 ? -6.670 1.568 19.674 1.00 96.12 258 PHE A N 1
ATOM 2100 C CA . PHE A 1 258 ? -5.836 2.431 18.844 1.00 96.12 258 PHE A CA 1
ATOM 2101 C C . PHE A 1 258 ? -6.546 2.788 17.533 1.00 96.12 258 PHE A C 1
ATOM 2103 O O . PHE A 1 258 ? -6.708 3.968 17.228 1.00 96.12 258 PHE A O 1
ATOM 2110 N N . ILE A 1 259 ? -7.089 1.793 16.829 1.00 94.94 259 ILE A N 1
ATOM 2111 C CA . ILE A 1 259 ? -7.876 1.994 15.604 1.00 94.94 259 ILE A CA 1
ATOM 2112 C C . ILE A 1 259 ? -9.103 2.880 15.861 1.00 94.94 259 ILE A C 1
ATOM 2114 O O . ILE A 1 259 ? -9.332 3.859 15.147 1.00 94.94 259 ILE A O 1
ATOM 2118 N N . ALA A 1 260 ? -9.851 2.623 16.939 1.00 95.19 260 ALA A N 1
ATOM 2119 C CA . ALA A 1 260 ? -11.001 3.447 17.308 1.00 95.19 260 ALA A CA 1
ATOM 2120 C C . ALA A 1 260 ? -10.619 4.914 17.594 1.00 95.19 260 ALA A C 1
ATOM 2122 O O . ALA A 1 260 ? -11.390 5.825 17.269 1.00 95.19 260 ALA A O 1
ATOM 2123 N N . ILE A 1 261 ? -9.439 5.160 18.179 1.00 95.19 261 ILE A N 1
ATOM 2124 C CA . ILE A 1 261 ? -8.906 6.512 18.382 1.00 95.19 261 ILE A CA 1
ATOM 2125 C C . ILE A 1 261 ? -8.633 7.184 17.031 1.00 95.19 261 ILE A C 1
ATOM 2127 O O . ILE A 1 261 ? -9.120 8.298 16.818 1.00 95.19 261 ILE A O 1
ATOM 2131 N N . LEU A 1 262 ? -7.942 6.507 16.105 1.00 92.88 262 LEU A N 1
ATOM 2132 C CA . LEU A 1 262 ? -7.647 7.043 14.770 1.00 92.88 262 LEU A CA 1
ATOM 2133 C C . LEU A 1 262 ? -8.931 7.431 14.016 1.00 92.88 262 LEU A C 1
ATOM 2135 O O . LEU A 1 262 ? -9.042 8.553 13.515 1.00 92.88 262 LEU A O 1
ATOM 2139 N N . ILE A 1 263 ? -9.948 6.562 14.029 1.00 91.75 263 ILE A N 1
ATOM 2140 C CA . ILE A 1 263 ? -11.260 6.833 13.417 1.00 91.75 263 ILE A CA 1
ATOM 2141 C C . ILE A 1 263 ? -11.939 8.034 14.053 1.00 91.75 263 ILE A C 1
ATOM 2143 O O . ILE A 1 263 ? -12.485 8.897 13.356 1.00 91.75 263 ILE A O 1
ATOM 2147 N N . ARG A 1 264 ? -11.962 8.090 15.389 1.00 92.62 264 ARG A N 1
ATOM 2148 C CA . ARG A 1 264 ? -12.641 9.184 16.079 1.00 92.62 264 ARG A CA 1
ATOM 2149 C C . ARG A 1 264 ? -11.940 10.512 15.819 1.00 92.62 264 ARG A C 1
ATOM 2151 O O . ARG A 1 264 ? -12.641 11.511 15.672 1.00 92.62 264 ARG A O 1
ATOM 2158 N N . MET A 1 265 ? -10.612 10.520 15.717 1.00 90.19 265 MET A N 1
ATOM 2159 C CA . MET A 1 265 ? -9.848 11.710 15.348 1.00 90.19 265 MET A CA 1
ATOM 2160 C C . MET A 1 265 ? -10.217 12.209 13.948 1.00 90.19 265 MET A C 1
ATOM 2162 O O . MET A 1 265 ? -10.604 13.369 13.852 1.00 90.19 265 MET A O 1
ATOM 2166 N N . ILE A 1 266 ? -10.239 11.353 12.912 1.00 87.12 266 ILE A N 1
ATOM 2167 C CA . ILE A 1 266 ? -10.661 11.773 11.554 1.00 87.12 266 ILE A CA 1
ATOM 2168 C C . ILE A 1 266 ? -12.064 12.387 11.581 1.00 87.12 266 ILE A C 1
ATOM 2170 O O . ILE A 1 266 ? -12.297 13.471 11.045 1.00 87.12 266 ILE A O 1
ATOM 2174 N N . LYS A 1 267 ? -13.017 11.712 12.237 1.00 89.00 267 LYS A N 1
ATOM 2175 C CA . LYS A 1 267 ? -14.397 12.210 12.333 1.00 89.00 267 LYS A CA 1
ATOM 2176 C C . LYS A 1 267 ? -14.443 13.581 13.010 1.00 89.00 267 LYS A C 1
ATOM 2178 O O . LYS A 1 267 ? -15.134 14.475 12.531 1.00 89.00 267 LYS A O 1
ATOM 2183 N N . LEU A 1 268 ? -13.686 13.766 14.094 1.00 89.38 268 LEU A N 1
ATOM 2184 C CA . LEU A 1 268 ? -13.607 15.038 14.811 1.00 89.38 268 LEU A CA 1
ATOM 2185 C C . LEU A 1 268 ? -12.954 16.154 13.990 1.00 89.38 268 LEU A C 1
ATOM 2187 O O . LEU A 1 268 ? -13.368 17.301 14.136 1.00 89.38 268 LEU A O 1
ATOM 2191 N N . GLU A 1 269 ? -11.980 15.849 13.135 1.00 86.00 269 GLU A N 1
ATOM 2192 C CA . GLU A 1 269 ? -11.361 16.825 12.231 1.00 86.00 269 GLU A CA 1
ATOM 2193 C C . GLU A 1 269 ? -12.336 17.297 11.156 1.00 86.00 269 GLU A C 1
ATOM 2195 O O . GLU A 1 269 ? -12.582 18.497 11.037 1.00 86.00 269 GLU A O 1
ATOM 2200 N N . GLN A 1 270 ? -12.997 16.364 10.469 1.00 85.81 270 GLN A N 1
ATOM 2201 C CA . GLN A 1 270 ? -14.038 16.690 9.488 1.00 85.81 270 GLN A CA 1
ATOM 2202 C C . GLN A 1 270 ? -15.181 17.492 10.127 1.00 85.81 270 GLN A C 1
ATOM 2204 O O . GLN A 1 270 ? -15.730 18.431 9.546 1.00 85.81 270 GLN A O 1
ATOM 2209 N N . GLU A 1 271 ? -15.561 17.123 11.349 1.00 87.31 271 GLU A N 1
ATOM 2210 C CA . GLU A 1 271 ? -16.522 17.864 12.151 1.00 87.31 271 GLU A CA 1
ATOM 2211 C C . GLU A 1 271 ? -15.997 19.259 12.540 1.00 87.31 271 GLU A C 1
ATOM 2213 O O . GLU A 1 271 ? -16.788 20.201 12.609 1.00 87.31 271 GLU A O 1
ATOM 2218 N N . TYR A 1 272 ? -14.710 19.413 12.853 1.00 85.69 272 TYR A N 1
ATOM 2219 C CA . TYR A 1 272 ? -14.090 20.679 13.254 1.00 85.69 272 TYR A CA 1
ATOM 2220 C C . TYR A 1 272 ? -14.043 21.679 12.095 1.00 85.69 272 TYR A C 1
ATOM 2222 O O . TYR A 1 272 ? -14.393 22.846 12.290 1.00 85.69 272 TYR A O 1
ATOM 2230 N N . GLU A 1 273 ? -13.684 21.218 10.896 1.00 82.75 273 GLU A N 1
ATOM 2231 C CA . GLU A 1 273 ? -13.655 22.026 9.671 1.00 82.75 273 GLU A CA 1
ATOM 2232 C C . GLU A 1 273 ? -15.030 22.619 9.344 1.00 82.75 273 GLU A C 1
ATOM 2234 O O . GLU A 1 273 ? -15.145 23.799 9.016 1.00 82.75 273 GLU A O 1
ATOM 2239 N N . LYS A 1 274 ? -16.091 21.822 9.515 1.00 84.06 274 LYS A N 1
ATOM 2240 C CA . LYS A 1 274 ? -17.467 22.202 9.158 1.00 84.06 274 LYS A CA 1
ATOM 2241 C C . LYS A 1 274 ? -18.174 23.091 10.185 1.00 84.06 274 LYS A C 1
ATOM 2243 O O . LYS A 1 274 ? -19.230 23.638 9.881 1.00 84.06 274 LYS A O 1
ATOM 2248 N N . THR A 1 275 ? -17.666 23.214 11.414 1.00 79.81 275 THR A N 1
ATOM 2249 C CA . THR A 1 275 ? -18.434 23.842 12.509 1.00 79.81 275 THR A CA 1
ATOM 2250 C C . THR A 1 275 ? -17.962 25.254 12.827 1.00 79.81 275 THR A C 1
ATOM 2252 O O . THR A 1 275 ? -16.775 25.488 13.018 1.00 79.81 275 THR A O 1
ATOM 2255 N N . VAL A 1 276 ? -18.902 26.190 12.990 1.00 71.56 276 VAL A N 1
ATOM 2256 C CA . VAL A 1 276 ? -18.622 27.574 13.426 1.00 71.56 276 VAL A CA 1
ATOM 2257 C C . VAL A 1 276 ? -18.536 27.691 14.960 1.00 71.56 276 VAL A C 1
ATOM 2259 O O . VAL A 1 276 ? -17.660 28.376 15.483 1.00 71.56 276 VAL A O 1
ATOM 2262 N N . PHE A 1 277 ? -19.387 26.967 15.697 1.00 62.66 277 PHE A N 1
ATOM 2263 C CA . PHE A 1 277 ? -19.464 26.977 17.167 1.00 62.66 277 PHE A CA 1
ATOM 2264 C C . PHE A 1 277 ? -18.783 25.750 17.813 1.00 62.66 277 PHE A C 1
ATOM 2266 O O . PHE A 1 277 ? -18.519 24.748 17.161 1.00 62.66 277 PHE A O 1
ATOM 2273 N N . PHE A 1 278 ? -18.459 25.804 19.110 1.00 77.00 278 PHE A N 1
ATOM 2274 C CA . PHE A 1 278 ? -17.857 24.687 19.876 1.00 77.00 278 PHE A CA 1
ATOM 2275 C C . PHE A 1 278 ? -16.505 24.133 19.370 1.00 77.00 278 PHE A C 1
ATOM 2277 O O . PHE A 1 278 ? -16.063 23.080 19.839 1.00 77.00 278 PHE A O 1
ATOM 2284 N N . LYS A 1 279 ? -15.784 24.857 18.499 1.00 84.12 279 LYS A N 1
ATOM 2285 C CA . LYS A 1 279 ? -14.440 24.474 18.016 1.00 84.12 279 LYS A CA 1
ATOM 2286 C C . LYS A 1 279 ? -13.476 24.102 19.149 1.00 84.12 279 LYS A C 1
ATOM 2288 O O . LYS A 1 279 ? -12.770 23.103 19.056 1.00 84.12 279 LYS A O 1
ATOM 2293 N N . LYS A 1 280 ? -13.489 24.858 20.255 1.00 85.44 280 LYS A N 1
ATOM 2294 C CA . LYS A 1 280 ? -12.638 24.606 21.433 1.00 85.44 280 LYS A CA 1
ATOM 2295 C C . LYS A 1 280 ? -12.908 23.242 22.081 1.00 85.44 280 LYS A C 1
ATOM 2297 O O . LYS A 1 280 ? -11.969 22.566 22.486 1.00 85.44 280 LYS A O 1
ATOM 2302 N N . MET A 1 281 ? -14.171 22.823 22.160 1.00 85.06 281 MET A N 1
ATOM 2303 C CA . MET A 1 281 ? -14.542 21.530 22.741 1.00 85.06 281 MET A CA 1
ATOM 2304 C C . MET A 1 281 ? -14.052 20.372 21.865 1.00 85.06 281 MET A C 1
ATOM 2306 O O . MET A 1 281 ? -13.436 19.442 22.379 1.00 85.06 281 MET A O 1
ATOM 2310 N N . LYS A 1 282 ? -14.256 20.464 20.543 1.00 86.38 282 LYS A N 1
ATOM 2311 C CA . LYS A 1 282 ? -13.758 19.472 19.576 1.00 86.38 282 LYS A CA 1
ATOM 2312 C C . LYS A 1 282 ? -12.233 19.371 19.607 1.00 86.38 282 LYS A C 1
ATOM 2314 O O . LYS A 1 282 ? -11.697 18.274 19.698 1.00 86.38 282 LYS A O 1
ATOM 2319 N N . LEU A 1 283 ? -11.541 20.511 19.655 1.00 87.25 283 LEU A N 1
ATOM 2320 C CA . LEU A 1 283 ? -10.085 20.556 19.793 1.00 87.25 283 LEU A CA 1
ATOM 2321 C C . LEU A 1 283 ? -9.601 19.861 21.077 1.00 87.25 283 LEU A C 1
ATOM 2323 O O . LEU A 1 283 ? -8.614 19.135 21.046 1.00 87.25 283 LEU A O 1
ATOM 2327 N N . ASN A 1 284 ? -10.297 20.050 22.203 1.00 89.56 284 ASN A N 1
ATOM 2328 C CA . ASN A 1 284 ? -9.951 19.375 23.456 1.00 89.56 284 ASN A CA 1
ATOM 2329 C C . ASN A 1 284 ? -10.141 17.853 23.364 1.00 89.56 284 ASN A C 1
ATOM 2331 O O . ASN A 1 284 ? -9.305 17.112 23.875 1.00 89.56 284 ASN A O 1
ATOM 2335 N N . GLN A 1 285 ? -11.192 17.382 22.684 1.00 91.88 285 GLN A N 1
ATOM 2336 C CA . GLN A 1 285 ? -11.390 15.950 22.436 1.00 91.88 285 GLN A CA 1
ATOM 2337 C C . GLN A 1 285 ? -10.283 15.373 21.546 1.00 91.88 285 GLN A C 1
ATOM 2339 O O . GLN A 1 285 ? -9.721 14.336 21.888 1.00 91.88 285 GLN A O 1
ATOM 2344 N N . ILE A 1 286 ? -9.917 16.073 20.465 1.00 89.62 286 ILE A N 1
ATOM 2345 C CA . ILE A 1 286 ? -8.795 15.685 19.595 1.00 89.62 286 ILE A CA 1
ATOM 2346 C C . ILE A 1 286 ? -7.501 15.589 20.411 1.00 89.62 286 ILE A C 1
ATOM 2348 O O . ILE A 1 286 ? -6.813 14.579 20.336 1.00 89.62 286 ILE A O 1
ATOM 2352 N N . ARG A 1 287 ? -7.192 16.591 21.245 1.00 90.56 287 ARG A N 1
ATOM 2353 C CA . ARG A 1 287 ? -5.991 16.589 22.102 1.00 90.56 287 ARG A CA 1
ATOM 2354 C C . ARG A 1 287 ? -5.970 15.425 23.090 1.00 90.56 287 ARG A C 1
ATOM 2356 O O . ARG A 1 287 ? -4.924 14.812 23.263 1.00 90.56 287 ARG A O 1
ATOM 2363 N N . SER A 1 288 ? -7.104 15.116 23.718 1.00 93.81 288 SER A N 1
ATOM 2364 C CA . SER A 1 288 ? -7.206 13.993 24.656 1.00 93.81 288 SER A CA 1
ATOM 2365 C C . SER A 1 288 ? -6.953 12.654 23.962 1.00 93.81 288 SER A C 1
ATOM 2367 O O . SER A 1 288 ? -6.196 11.836 24.474 1.00 93.81 288 SER A O 1
ATOM 2369 N N . LEU A 1 289 ? -7.565 12.442 22.794 1.00 95.00 289 LEU A N 1
ATOM 2370 C CA . LEU A 1 289 ? -7.376 11.228 21.999 1.00 95.00 289 LEU A CA 1
ATOM 2371 C C . LEU A 1 289 ? -5.941 11.114 21.474 1.00 95.00 289 LEU A C 1
ATOM 2373 O O . LEU A 1 289 ? -5.349 10.042 21.533 1.00 95.00 289 LEU A O 1
ATOM 2377 N N . TYR A 1 290 ? -5.360 12.231 21.035 1.00 92.50 290 TYR A N 1
ATOM 2378 C CA . TYR A 1 290 ? -3.965 12.304 20.612 1.00 92.50 290 TYR A CA 1
ATOM 2379 C C . TYR A 1 290 ? -3.014 11.888 21.741 1.00 92.50 290 TYR A C 1
ATOM 2381 O O . TYR A 1 290 ? -2.114 11.085 21.520 1.00 92.50 290 TYR A O 1
ATOM 2389 N N . GLN A 1 291 ? -3.216 12.400 22.960 1.00 93.56 291 GLN A N 1
ATOM 2390 C CA . GLN A 1 291 ? -2.394 12.034 24.119 1.00 93.56 291 GLN A CA 1
ATOM 2391 C C . GLN A 1 291 ? -2.508 10.546 24.459 1.00 93.56 291 GLN A C 1
ATOM 2393 O O . GLN A 1 291 ? -1.494 9.908 24.726 1.00 93.56 291 GLN A O 1
ATOM 2398 N N . GLU A 1 292 ? -3.718 9.989 24.413 1.00 95.62 292 GLU A N 1
ATOM 2399 C CA . GLU A 1 292 ? -3.935 8.558 24.639 1.00 95.62 292 GLU A CA 1
ATOM 2400 C C . GLU A 1 292 ? -3.210 7.707 23.585 1.00 95.62 292 GLU A C 1
ATOM 2402 O O . GLU A 1 292 ? -2.474 6.787 23.935 1.00 95.62 292 GLU A O 1
ATOM 2407 N N . ALA A 1 293 ? -3.349 8.047 22.300 1.00 94.75 293 ALA A N 1
ATOM 2408 C CA . ALA A 1 293 ? -2.655 7.348 21.223 1.00 94.75 293 ALA A CA 1
ATOM 2409 C C . ALA A 1 293 ? -1.126 7.459 21.336 1.00 94.75 293 ALA A C 1
ATOM 2411 O O . ALA A 1 293 ? -0.431 6.460 21.161 1.00 94.75 293 ALA A O 1
ATOM 2412 N N . MET A 1 294 ? -0.599 8.639 21.678 1.00 94.06 294 MET A N 1
ATOM 2413 C CA . MET A 1 294 ? 0.836 8.832 21.905 1.00 94.06 294 MET A CA 1
ATOM 2414 C C . MET A 1 294 ? 1.359 7.946 23.035 1.00 94.06 294 MET A C 1
ATOM 2416 O O . MET A 1 294 ? 2.379 7.293 22.854 1.00 94.06 294 MET A O 1
ATOM 2420 N N . GLN A 1 295 ? 0.643 7.852 24.158 1.00 95.50 295 GLN A N 1
ATOM 2421 C CA . GLN A 1 295 ? 1.027 6.959 25.257 1.00 95.50 295 GLN A CA 1
ATOM 2422 C C . GLN A 1 295 ? 1.072 5.495 24.806 1.00 95.50 295 GLN A C 1
ATOM 2424 O O . GLN A 1 295 ? 1.990 4.763 25.168 1.00 95.50 295 GLN A O 1
ATOM 2429 N N . MET A 1 296 ? 0.113 5.059 23.984 1.00 96.50 296 MET A N 1
ATOM 2430 C CA . MET A 1 296 ? 0.115 3.700 23.433 1.00 96.50 296 MET A CA 1
ATOM 2431 C C . MET A 1 296 ? 1.321 3.456 22.517 1.00 96.50 296 MET A C 1
ATOM 2433 O O . MET A 1 296 ? 1.962 2.413 22.630 1.00 96.50 296 MET A O 1
ATOM 2437 N N . ILE A 1 297 ? 1.660 4.420 21.654 1.00 94.81 297 ILE A N 1
ATOM 2438 C CA . ILE A 1 297 ? 2.843 4.361 20.780 1.00 94.81 297 ILE A CA 1
ATOM 2439 C C . ILE A 1 297 ? 4.135 4.343 21.608 1.00 94.81 297 ILE A C 1
ATOM 2441 O O . ILE A 1 297 ? 5.041 3.570 21.311 1.00 94.81 297 ILE A O 1
ATOM 2445 N N . GLU A 1 298 ? 4.229 5.155 22.661 1.00 94.00 298 GLU A N 1
ATOM 2446 C CA . GLU A 1 298 ? 5.387 5.196 23.559 1.00 94.00 298 GLU A CA 1
ATOM 2447 C C . GLU A 1 298 ? 5.596 3.862 24.280 1.00 94.00 298 GLU A C 1
ATOM 2449 O O . GLU A 1 298 ? 6.715 3.351 24.294 1.00 94.00 298 GLU A O 1
ATOM 2454 N N . VAL A 1 299 ? 4.527 3.265 24.819 1.00 95.38 299 VAL A N 1
ATOM 2455 C CA . VAL A 1 299 ? 4.581 1.936 25.450 1.00 95.38 299 VAL A CA 1
ATOM 2456 C C . VAL A 1 299 ? 4.994 0.877 24.431 1.00 95.38 299 VAL A C 1
ATOM 2458 O O . VAL A 1 299 ? 5.901 0.090 24.699 1.00 95.38 299 VAL A O 1
ATOM 2461 N N . PHE A 1 300 ? 4.388 0.891 23.242 1.00 95.12 300 PHE A N 1
ATOM 2462 C CA . PHE A 1 300 ? 4.750 -0.026 22.165 1.00 95.12 300 PHE A CA 1
ATOM 2463 C C . PHE A 1 300 ? 6.246 0.083 21.817 1.00 95.12 300 PHE A C 1
ATOM 2465 O O . PHE A 1 300 ? 6.965 -0.917 21.774 1.00 95.12 300 PHE A O 1
ATOM 2472 N N . ASN A 1 301 ? 6.739 1.308 21.624 1.00 92.94 301 ASN A N 1
ATOM 2473 C CA . ASN A 1 301 ? 8.131 1.590 21.279 1.00 92.94 301 ASN A CA 1
ATOM 2474 C C . ASN A 1 301 ? 9.111 1.253 22.409 1.00 92.94 301 ASN A C 1
ATOM 2476 O O . ASN A 1 301 ? 10.242 0.852 22.135 1.00 92.94 301 ASN A O 1
ATOM 2480 N N . ALA A 1 302 ? 8.706 1.411 23.669 1.00 91.94 302 ALA A N 1
ATOM 2481 C CA . ALA A 1 302 ? 9.514 1.035 24.825 1.00 91.94 302 ALA A CA 1
ATOM 2482 C C . ALA A 1 302 ? 9.685 -0.486 24.942 1.00 91.94 302 ALA A C 1
ATOM 2484 O O . ALA A 1 302 ? 10.748 -0.943 25.357 1.00 91.94 302 ALA A O 1
ATOM 2485 N N . ASN A 1 303 ? 8.671 -1.250 24.531 1.00 93.06 303 ASN A N 1
ATOM 2486 C CA . ASN A 1 303 ? 8.659 -2.709 24.625 1.00 93.06 303 ASN A CA 1
ATOM 2487 C C . ASN A 1 303 ? 9.285 -3.410 23.404 1.00 93.06 303 ASN A C 1
ATOM 2489 O O . ASN A 1 303 ? 9.477 -4.626 23.421 1.00 93.06 303 ASN A O 1
ATOM 2493 N N . CYS A 1 304 ? 9.639 -2.667 22.351 1.00 88.56 304 CYS A N 1
ATOM 2494 C CA . CYS A 1 304 ? 10.358 -3.197 21.194 1.00 88.56 304 CYS A CA 1
ATOM 2495 C C . CYS A 1 304 ? 11.879 -3.076 21.371 1.00 88.56 304 CYS A C 1
ATOM 2497 O O . CYS A 1 304 ? 12.413 -1.990 21.592 1.00 88.56 304 CYS A O 1
ATOM 2499 N N . ASN A 1 305 ? 12.594 -4.190 21.193 1.00 66.12 305 ASN A N 1
ATOM 2500 C CA . ASN A 1 305 ? 14.056 -4.243 21.326 1.00 66.12 305 ASN A CA 1
ATOM 2501 C C . ASN A 1 305 ? 14.802 -3.587 20.148 1.00 66.12 305 ASN A C 1
ATOM 2503 O O . ASN A 1 305 ? 15.919 -3.104 20.320 1.00 66.12 305 ASN A O 1
ATOM 2507 N N . TYR A 1 306 ? 14.187 -3.558 18.961 1.00 58.03 306 TYR A N 1
ATOM 2508 C CA . TYR A 1 306 ? 14.703 -2.866 17.780 1.00 58.03 306 TYR A CA 1
ATOM 2509 C C . TYR A 1 306 ? 13.901 -1.587 17.557 1.00 58.03 306 TYR A C 1
ATOM 2511 O O . TYR A 1 306 ? 12.785 -1.638 17.029 1.00 58.03 306 TYR A O 1
ATOM 2519 N N . LYS A 1 307 ? 14.482 -0.466 17.993 1.00 48.75 307 LYS A N 1
ATOM 2520 C CA . LYS A 1 307 ? 14.001 0.884 17.692 1.00 48.75 307 LYS A CA 1
ATOM 2521 C C . LYS A 1 307 ? 14.413 1.277 16.276 1.00 48.75 307 LYS A C 1
ATOM 2523 O O . LYS A 1 307 ? 15.604 1.090 15.934 1.00 48.75 307 LYS A O 1
#

Sequence (307 aa):
MENNVAIVQDLFRKTKVSIDNLNTKFRYPENIGHLLHLIIPAFILKYGLSAEHKILRIFESVPILIRDEHNEREQAFYTSMPRLQDGHIVTDKVIVLQNYQNIPLMSLLDNLVHEYNHAVNSFENEIMDQGDTFTLRTGICHIHYNKKTMQVIRKDDDYILEEIINTKQTEEIIDIIHSFRTIPLSNTIAATLYAIDSSISGSYTSNAYGLQSYLCKELMKNRTFLATFSSLRFSGNIDDMDSWFDQIIGKKGSYKRFIAILIRMIKLEQEYEKTVFFKKMKLNQIRSLYQEAMQMIEVFNANCNYK